Protein AF-0000000085160199 (afdb_homodimer)

Nearest PDB structures (foldseek):
  7ytj-assembly1_A  TM=5.612E-01  e=4.712E+00  Saccharomyces cerevisiae
  8i6v-assembly1_A  TM=4.842E-01  e=5.591E+00  Saccharomyces cerevisiae S288C
  7ytj-assembly1_A  TM=5.613E-01  e=4.712E+00  Saccharomyces cerevisiae
  8i6v-assembly1_A  TM=4.842E-01  e=5.591E+00  Saccharomyces cerevisiae S288C

Organism: Gracilinema caldarium (strain ATCC 51460 / DSM 7334 / H1) (NCBI:txid744872)

Secondary structure (DSSP, 8-state):
--HHHHHHHHHHHHHHHHHHHHHHHHHHH---HHHHHHHHHHHHHHHHHHHHHHHHTTTTTTT--EETTEEHHHHHTTHHHHHHHHHHHHHHHHHHHHT-/--HHHHHHHHHHHHHHHHHHHHHHHHHHH---HHHHHHHHHHHHHHHHHHHHHHHHTTTTTTT--EETTEEHHHHHTTHHHHHHHHHHHHHHHHHHHHT-

InterPro domains:
  IPR059731 TP_0679 [PF27420] (3-96)

Radius of gyration: 17.44 Å; Cα contacts (8 Å, |Δi|>4): 242; chains: 2; bounding box: 32×52×42 Å

Structure (mmCIF, N/CA/C/O backbone):
data_AF-0000000085160199-model_v1
#
loop_
_entity.id
_entity.type
_entity.pdbx_description
1 polymer 'Uncharacterized protein'
#
loop_
_atom_site.group_PDB
_atom_site.id
_atom_site.type_symbol
_atom_site.label_atom_id
_atom_site.label_alt_id
_atom_site.label_comp_id
_atom_site.label_asym_id
_atom_site.label_entity_id
_atom_site.label_seq_id
_atom_site.pdbx_PDB_ins_code
_atom_site.Cartn_x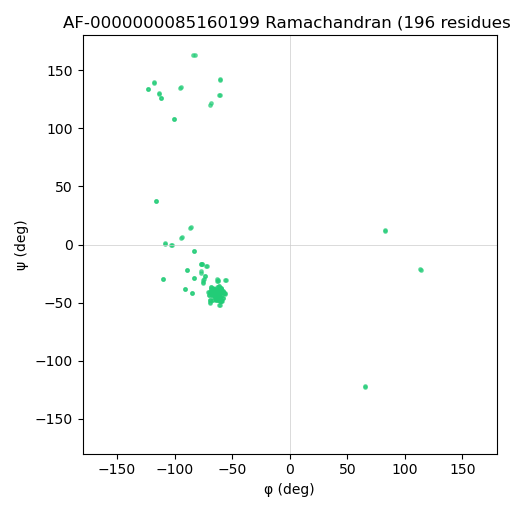
_atom_site.Cartn_y
_atom_site.Cartn_z
_atom_site.occupancy
_atom_site.B_iso_or_equiv
_atom_site.auth_seq_id
_atom_site.auth_comp_id
_atom_site.auth_asym_id
_atom_site.auth_atom_id
_atom_site.pdbx_PDB_model_num
ATOM 1 N N . MET A 1 1 ? -12.234 -20.453 -11.07 1 81.56 1 MET A N 1
ATOM 2 C CA . MET A 1 1 ? -11.812 -19.609 -9.953 1 81.56 1 MET A CA 1
ATOM 3 C C . MET A 1 1 ? -12.422 -20.094 -8.641 1 81.56 1 MET A C 1
ATOM 5 O O . MET A 1 1 ? -13.625 -20.344 -8.562 1 81.56 1 MET A O 1
ATOM 9 N N . ASP A 1 2 ? -11.609 -20.359 -7.703 1 90.56 2 ASP A N 1
ATOM 10 C CA . ASP A 1 2 ? -12.086 -20.906 -6.434 1 90.56 2 ASP A CA 1
ATOM 11 C C . ASP A 1 2 ? -12.555 -19.781 -5.504 1 90.56 2 ASP A C 1
ATOM 13 O O . ASP A 1 2 ? -12.352 -18.609 -5.793 1 90.56 2 ASP A O 1
ATOM 17 N N . SER A 1 3 ? -13.32 -20.156 -4.5 1 92.44 3 SER A N 1
ATOM 18 C CA . SER A 1 3 ? -13.93 -19.188 -3.584 1 92.44 3 SER A CA 1
ATOM 19 C C . SER A 1 3 ? -12.875 -18.297 -2.932 1 92.44 3 SER A C 1
ATOM 21 O O . SER A 1 3 ? -13.094 -17.109 -2.748 1 92.44 3 SER A O 1
ATOM 23 N N . GLY A 1 4 ? -11.781 -18.891 -2.545 1 92.81 4 GLY A N 1
ATOM 24 C CA . GLY A 1 4 ? -10.711 -18.109 -1.938 1 92.81 4 GLY A CA 1
ATOM 25 C C . GLY A 1 4 ? -10.141 -17.062 -2.869 1 92.81 4 GLY A C 1
ATOM 26 O O . GLY A 1 4 ? -9.891 -15.93 -2.451 1 92.81 4 GLY A O 1
ATOM 27 N N . GLN A 1 5 ? -9.992 -17.391 -4.082 1 93.81 5 GLN A N 1
ATOM 28 C CA . GLN A 1 5 ? -9.492 -16.469 -5.09 1 93.81 5 GLN A CA 1
ATOM 29 C C . GLN A 1 5 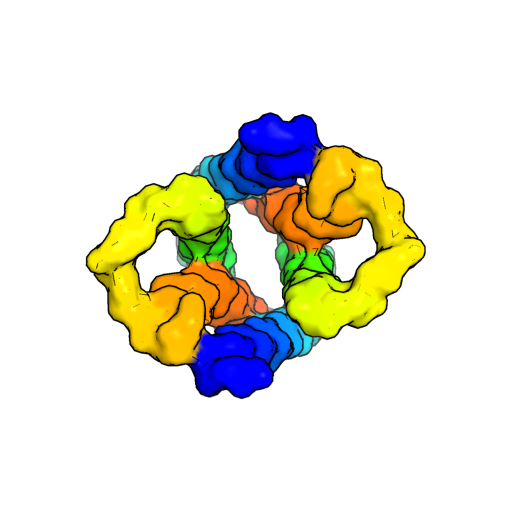? -10.492 -15.336 -5.344 1 93.81 5 GLN A C 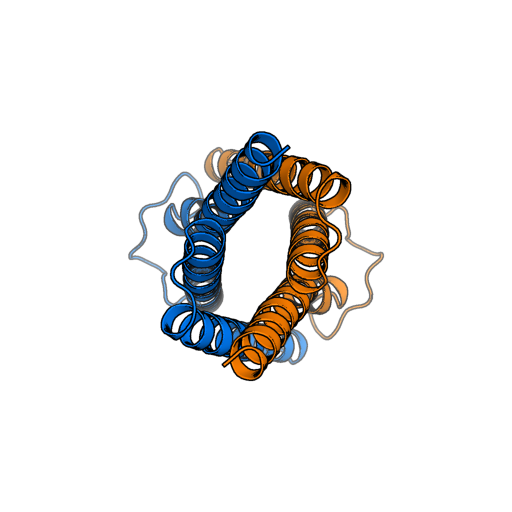1
ATOM 31 O O . GLN A 1 5 ? -10.102 -14.18 -5.496 1 93.81 5 GLN A O 1
ATOM 36 N N . LEU A 1 6 ? -11.711 -15.68 -5.375 1 95.38 6 LEU A N 1
ATOM 37 C CA . LEU A 1 6 ? -12.75 -14.688 -5.598 1 95.38 6 LEU A CA 1
ATOM 38 C C . LEU A 1 6 ? -12.797 -13.68 -4.449 1 95.38 6 LEU A C 1
ATOM 40 O O . LEU A 1 6 ? -12.867 -12.477 -4.676 1 95.38 6 LEU A O 1
ATOM 44 N N . ILE A 1 7 ? -12.727 -14.18 -3.238 1 96.12 7 ILE A N 1
ATOM 45 C CA . ILE A 1 7 ? -12.75 -13.312 -2.062 1 96.12 7 ILE A CA 1
ATOM 46 C C . ILE A 1 7 ? -11.539 -12.391 -2.078 1 96.12 7 ILE A C 1
ATOM 48 O O . ILE A 1 7 ? -11.648 -11.195 -1.784 1 96.12 7 ILE A O 1
ATOM 52 N N . PHE A 1 8 ? -10.445 -12.953 -2.441 1 94.44 8 PHE A N 1
ATOM 53 C CA . PHE A 1 8 ? -9.211 -12.188 -2.525 1 94.44 8 PHE A CA 1
ATOM 54 C C . PHE A 1 8 ? -9.352 -11.047 -3.529 1 94.44 8 PHE A C 1
ATOM 56 O O . PHE A 1 8 ? -9.078 -9.891 -3.203 1 94.44 8 PHE A O 1
ATOM 63 N N . ILE A 1 9 ? -9.844 -11.281 -4.68 1 96.62 9 ILE A N 1
ATOM 64 C CA . ILE A 1 9 ? -9.93 -10.312 -5.766 1 96.62 9 ILE A CA 1
ATOM 65 C C . ILE A 1 9 ? -10.961 -9.234 -5.414 1 96.62 9 ILE A C 1
ATOM 67 O O . ILE A 1 9 ? -10.672 -8.039 -5.516 1 96.62 9 ILE A O 1
ATOM 71 N N . VAL A 1 10 ? -12.094 -9.641 -4.973 1 97.44 10 VAL A N 1
ATOM 72 C CA . VAL A 1 10 ? -13.18 -8.711 -4.695 1 97.44 10 VAL A CA 1
ATOM 73 C C . VAL A 1 10 ? -12.789 -7.785 -3.547 1 97.44 10 VAL A C 1
ATOM 75 O O . VAL A 1 10 ? -13.023 -6.574 -3.613 1 97.44 10 VAL A O 1
ATOM 78 N N . SER A 1 11 ? -12.18 -8.32 -2.559 1 97.25 11 SER A N 1
ATOM 79 C CA . SER A 1 11 ? -11.812 -7.504 -1.406 1 97.25 11 SER A CA 1
ATOM 80 C C . SER A 1 11 ? -10.727 -6.496 -1.769 1 97.25 11 SER A C 1
ATOM 82 O O . SER A 1 11 ? -10.789 -5.332 -1.367 1 97.25 11 SER A O 1
ATOM 84 N N . ARG A 1 12 ? -9.789 -6.973 -2.553 1 97.5 12 ARG A N 1
ATOM 85 C CA . ARG A 1 12 ? -8.703 -6.086 -2.955 1 97.5 12 ARG A CA 1
ATOM 86 C C . ARG A 1 12 ? -9.227 -4.945 -3.828 1 97.5 12 ARG A C 1
ATOM 88 O O . ARG A 1 12 ? -8.867 -3.787 -3.623 1 97.5 12 ARG A O 1
ATOM 95 N N . LEU A 1 13 ? -10.062 -5.281 -4.734 1 98.25 13 LEU A N 1
ATOM 96 C CA . LEU A 1 13 ? -10.602 -4.281 -5.652 1 98.25 13 LEU A CA 1
ATOM 97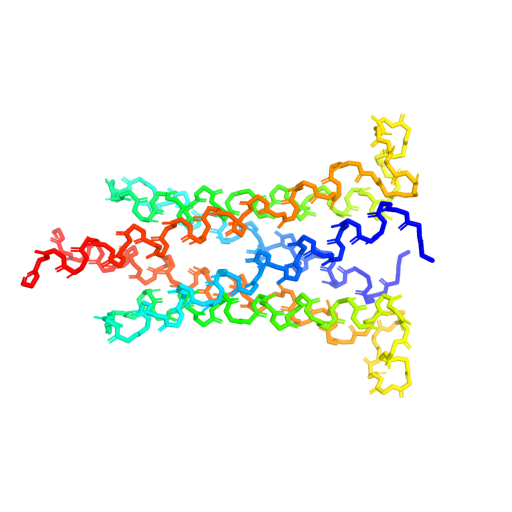 C C . LEU A 1 13 ? -11.5 -3.297 -4.914 1 98.25 13 LEU A C 1
ATOM 99 O O . LEU A 1 13 ? -11.406 -2.086 -5.121 1 98.25 13 LEU A O 1
ATOM 103 N N . PHE A 1 14 ? -12.312 -3.787 -4.074 1 98.31 14 PHE A N 1
ATOM 104 C CA . PHE A 1 14 ? -13.281 -2.943 -3.377 1 98.31 14 PHE A CA 1
ATOM 105 C C . PHE A 1 14 ? -12.578 -2.02 -2.391 1 98.31 14 PHE A C 1
ATOM 107 O O . PHE A 1 14 ? -12.812 -0.809 -2.391 1 98.31 14 PHE A O 1
ATOM 114 N N . LEU A 1 15 ? -11.719 -2.572 -1.58 1 98.31 15 LEU A N 1
ATOM 115 C CA . LEU A 1 15 ? -11.023 -1.768 -0.579 1 98.31 15 LEU A CA 1
ATOM 116 C C . LEU A 1 15 ? -10.078 -0.771 -1.24 1 98.31 15 LEU A C 1
ATOM 118 O O . LEU A 1 15 ? -9.945 0.365 -0.78 1 98.31 15 LEU A O 1
ATOM 122 N N . GLY A 1 16 ? -9.422 -1.23 -2.324 1 98.44 16 GLY A N 1
ATOM 123 C CA . GLY A 1 16 ? -8.586 -0.304 -3.07 1 98.44 16 GLY A CA 1
ATOM 124 C C . GLY A 1 16 ? -9.367 0.855 -3.664 1 98.44 16 GLY A C 1
ATOM 125 O O . GLY A 1 16 ? -8.898 1.997 -3.641 1 98.44 16 GLY A O 1
ATOM 126 N N . ALA A 1 17 ? -10.547 0.558 -4.164 1 98.44 17 ALA A N 1
ATOM 127 C CA . ALA A 1 17 ? -11.406 1.601 -4.723 1 98.44 17 ALA A CA 1
ATOM 128 C C . ALA A 1 17 ? -11.844 2.588 -3.643 1 98.44 17 ALA A C 1
ATOM 130 O O . ALA A 1 17 ? -11.844 3.801 -3.865 1 98.44 17 ALA A O 1
ATOM 131 N N . LEU A 1 18 ? -12.156 2.068 -2.529 1 98.38 18 LEU A N 1
ATOM 132 C CA . LEU A 1 18 ? -12.586 2.904 -1.414 1 98.38 18 LEU A CA 1
ATOM 133 C C . LEU A 1 18 ? -11.461 3.832 -0.969 1 98.38 18 LEU A C 1
ATOM 135 O O . LEU A 1 18 ? -11.68 5.027 -0.76 1 98.38 18 LEU A O 1
ATOM 139 N N . ALA A 1 19 ? -10.281 3.262 -0.821 1 98.56 19 ALA A N 1
ATOM 140 C CA . ALA A 1 19 ? -9.125 4.062 -0.423 1 98.56 19 ALA A CA 1
ATOM 141 C C . ALA A 1 19 ? -8.836 5.156 -1.446 1 98.56 19 ALA A C 1
ATOM 143 O O . ALA A 1 19 ? -8.555 6.301 -1.079 1 98.56 19 ALA A O 1
ATOM 144 N N . SER A 1 20 ? -8.945 4.801 -2.682 1 98.56 20 SER A N 1
ATOM 145 C CA . SER A 1 20 ? -8.703 5.773 -3.744 1 98.56 20 SER A CA 1
ATOM 146 C C . SER A 1 20 ? -9.766 6.871 -3.738 1 98.56 20 SER A C 1
ATOM 148 O O . SER A 1 20 ? -9.461 8.039 -3.973 1 98.56 20 SER A O 1
ATOM 150 N N . PHE A 1 21 ? -10.992 6.5 -3.479 1 98.5 21 PHE A N 1
ATOM 151 C CA . PHE A 1 21 ? -12.078 7.473 -3.391 1 98.5 21 PHE A CA 1
ATOM 152 C C . PHE A 1 21 ? -11.797 8.492 -2.297 1 98.5 21 PHE A C 1
ATOM 154 O O . PHE A 1 21 ? -11.852 9.703 -2.543 1 98.5 21 PHE A O 1
ATOM 161 N N . PHE A 1 22 ? -11.43 8.07 -1.138 1 98.5 22 PHE A N 1
ATOM 162 C CA . PHE A 1 22 ? -11.148 8.977 -0.029 1 98.5 22 PHE A CA 1
ATOM 163 C C . PHE A 1 22 ? -9.891 9.797 -0.307 1 98.5 22 PHE A C 1
ATOM 165 O O . PHE A 1 22 ? -9.805 10.961 0.077 1 98.5 22 PHE A O 1
ATOM 172 N N . ALA A 1 23 ? -8.93 9.141 -0.949 1 98.19 23 ALA A N 1
ATOM 173 C CA . ALA A 1 23 ? -7.715 9.859 -1.313 1 98.19 23 ALA A CA 1
ATOM 174 C C . ALA A 1 23 ? -8.023 11.031 -2.242 1 98.19 23 ALA A C 1
ATOM 176 O O . ALA A 1 23 ? -7.562 12.148 -2.016 1 98.19 23 ALA A O 1
ATOM 177 N N . ILE A 1 24 ? -8.812 10.797 -3.221 1 97.56 24 ILE A N 1
ATOM 178 C CA . ILE A 1 24 ? -9.18 11.836 -4.18 1 97.56 24 ILE A CA 1
ATOM 179 C C . ILE A 1 24 ? -9.992 12.922 -3.48 1 97.56 24 ILE A C 1
ATOM 181 O O . ILE A 1 24 ? -9.789 14.117 -3.732 1 97.56 24 ILE A O 1
ATOM 185 N N . MET A 1 25 ? -10.883 12.555 -2.646 1 97.31 25 MET A N 1
ATOM 186 C CA . MET A 1 25 ? -11.648 13.531 -1.876 1 97.31 25 MET A CA 1
ATOM 187 C C . MET A 1 25 ? -10.727 14.406 -1.038 1 97.31 25 MET A C 1
ATOM 189 O O . MET A 1 25 ? -10.945 15.617 -0.93 1 97.31 25 MET A O 1
ATOM 193 N N . LEU A 1 26 ? -9.734 13.789 -0.469 1 96.94 26 LEU A N 1
ATOM 194 C CA . LEU A 1 26 ? -8.781 14.539 0.351 1 96.94 26 LEU A CA 1
ATOM 195 C C . LEU A 1 26 ? -7.984 15.516 -0.501 1 96.94 26 LEU A C 1
ATOM 197 O O . LEU A 1 26 ? -7.719 16.641 -0.075 1 96.94 26 LEU A O 1
ATOM 201 N N . TRP A 1 27 ? -7.625 14.969 -1.686 1 94.62 27 TRP A N 1
ATOM 202 C CA . TRP A 1 27 ? -6.879 15.805 -2.619 1 94.62 27 TRP A CA 1
ATOM 203 C C . TRP A 1 27 ? -7.633 17.094 -2.908 1 94.62 27 TRP A C 1
ATOM 205 O O . TRP A 1 27 ? -7.023 18.156 -3.053 1 94.62 27 TRP A O 1
ATOM 215 N N . ALA A 1 28 ? -8.883 17.156 -2.889 1 93.75 28 ALA A N 1
ATOM 216 C CA . ALA A 1 28 ? -9.719 18.312 -3.189 1 93.75 28 ALA A CA 1
ATOM 217 C C . ALA A 1 28 ? -9.734 19.297 -2.018 1 93.75 28 ALA A C 1
ATOM 219 O O . ALA A 1 28 ? -10.047 20.469 -2.189 1 93.75 28 ALA A O 1
ATOM 220 N N . LYS A 1 29 ? -9.32 18.812 -0.9 1 92.19 29 LYS A N 1
ATOM 221 C CA . LYS A 1 29 ? -9.477 19.625 0.299 1 92.19 29 LYS A CA 1
ATOM 222 C C . LYS A 1 29 ? -8.133 20.125 0.805 1 92.19 29 LYS A C 1
ATOM 224 O O . LYS A 1 29 ? -8.062 21.109 1.536 1 92.19 29 LYS A O 1
ATOM 229 N N . ILE A 1 30 ? -7.141 19.344 0.534 1 88.62 30 ILE A N 1
ATOM 230 C CA . ILE A 1 30 ? -5.848 19.656 1.131 1 88.62 30 ILE A CA 1
ATOM 231 C C . ILE A 1 30 ? -4.797 19.828 0.034 1 88.62 30 ILE A C 1
ATOM 233 O O . ILE A 1 30 ? -4.727 19.016 -0.894 1 88.62 30 ILE A O 1
ATOM 237 N N . ARG A 1 31 ? -4.055 20.859 0.175 1 87.12 31 ARG A N 1
ATOM 238 C CA . ARG A 1 31 ? -2.979 21.125 -0.777 1 87.12 31 ARG A CA 1
ATOM 239 C C . ARG A 1 31 ? -1.617 21.062 -0.092 1 87.12 31 ARG A C 1
ATOM 241 O O . ARG A 1 31 ? -0.733 21.875 -0.389 1 87.12 31 ARG A O 1
ATOM 248 N N . ASP A 1 32 ? -1.496 20.172 0.79 1 93.69 32 ASP A N 1
ATOM 249 C CA . ASP A 1 32 ? -0.239 19.953 1.497 1 93.69 32 ASP A CA 1
ATOM 250 C C . ASP A 1 32 ? 0.575 18.844 0.833 1 93.69 32 ASP A C 1
ATOM 252 O O . ASP A 1 32 ? 0.043 17.766 0.523 1 93.69 32 ASP A O 1
ATOM 256 N N . ILE A 1 33 ? 1.898 19.016 0.625 1 96.62 33 ILE A N 1
ATOM 257 C CA . ILE A 1 33 ? 2.76 18.156 -0.178 1 96.62 33 ILE A CA 1
ATOM 258 C C . ILE A 1 33 ? 2.75 16.75 0.392 1 96.62 33 ILE A C 1
ATOM 260 O O . ILE A 1 33 ? 2.559 15.773 -0.345 1 96.62 33 ILE A O 1
ATOM 264 N N . PRO A 1 34 ? 2.922 16.578 1.746 1 97.38 34 PRO A N 1
ATOM 265 C CA . PRO A 1 34 ? 2.941 15.203 2.264 1 97.38 34 PRO A CA 1
ATOM 266 C C . PRO A 1 34 ? 1.638 14.453 1.996 1 97.38 34 PRO A C 1
ATOM 268 O O . PRO A 1 34 ? 1.663 13.281 1.595 1 97.38 34 PRO A O 1
ATOM 271 N N . TRP A 1 35 ? 0.552 15.125 2.086 1 97.38 35 TRP A N 1
ATOM 272 C CA . TRP A 1 35 ? -0.735 14.469 1.864 1 97.38 35 TRP A CA 1
ATOM 273 C C . TRP A 1 35 ? -0.966 14.211 0.379 1 97.38 35 TRP A C 1
ATOM 275 O O . TRP A 1 35 ? -1.576 13.203 0.006 1 97.38 35 TRP A O 1
ATOM 285 N N . MET A 1 36 ? -0.467 15.094 -0.463 1 97.69 36 MET A N 1
ATOM 286 C CA . MET A 1 36 ? -0.574 14.875 -1.902 1 97.69 36 MET A CA 1
ATOM 287 C C . MET A 1 36 ? 0.228 13.648 -2.326 1 97.69 36 MET A C 1
ATOM 289 O O . MET A 1 36 ? -0.229 12.859 -3.154 1 97.69 36 MET A O 1
ATOM 293 N N . LEU A 1 37 ? 1.321 13.484 -1.748 1 98.5 37 LEU A N 1
ATOM 294 C CA . LEU A 1 37 ? 2.15 12.312 -2.031 1 98.5 37 LEU A CA 1
ATOM 295 C C . LEU A 1 37 ? 1.465 11.031 -1.564 1 98.5 37 LEU A C 1
ATOM 297 O O . LEU A 1 37 ? 1.506 10.016 -2.256 1 98.5 37 LEU A O 1
ATOM 301 N N . MET A 1 38 ? 0.806 11.109 -0.376 1 98.5 38 MET A N 1
ATOM 302 C CA . MET A 1 38 ? 0.054 9.953 0.11 1 98.5 38 MET A CA 1
ATOM 303 C C . MET A 1 38 ? -1.074 9.602 -0.851 1 98.5 38 MET A C 1
ATOM 305 O O . MET A 1 38 ? -1.325 8.422 -1.109 1 98.5 38 MET A O 1
ATOM 309 N N . VAL A 1 39 ? -1.709 10.617 -1.406 1 98.38 39 VAL A N 1
ATOM 310 C CA . VAL A 1 39 ? -2.826 10.422 -2.326 1 98.38 39 VAL A CA 1
ATOM 311 C C . VAL A 1 39 ? -2.33 9.781 -3.617 1 98.38 39 VAL A C 1
ATOM 313 O O . VAL A 1 39 ? -2.889 8.781 -4.07 1 98.38 39 VAL A O 1
ATOM 316 N N . ILE A 1 40 ? -1.285 10.305 -4.141 1 98.44 40 ILE A N 1
ATOM 317 C CA . ILE A 1 40 ? -0.723 9.766 -5.375 1 98.44 40 ILE A CA 1
ATOM 318 C C . ILE A 1 40 ? -0.292 8.312 -5.152 1 98.44 40 ILE A C 1
ATOM 320 O O . ILE A 1 40 ? -0.532 7.453 -6.004 1 98.44 40 ILE A O 1
ATOM 324 N N . GLY A 1 41 ? 0.352 8.062 -4.023 1 98.62 41 GLY A N 1
ATOM 325 C CA . GLY A 1 41 ? 0.74 6.707 -3.68 1 98.62 41 GLY A CA 1
ATOM 326 C C . GLY A 1 41 ? -0.436 5.75 -3.605 1 98.62 41 GLY A C 1
ATOM 327 O O . GLY A 1 41 ? -0.353 4.617 -4.086 1 98.62 41 GLY A O 1
ATOM 328 N N . THR A 1 42 ? -1.496 6.219 -3.068 1 98.62 42 THR A N 1
ATOM 329 C CA . THR A 1 42 ? -2.684 5.387 -2.916 1 98.62 42 THR A CA 1
ATOM 330 C C . THR A 1 42 ? -3.312 5.086 -4.273 1 98.62 42 THR A C 1
ATOM 332 O O . THR A 1 42 ? -3.756 3.965 -4.527 1 98.62 42 THR A O 1
ATOM 335 N N . ILE A 1 43 ? -3.361 6.066 -5.121 1 98.56 43 ILE A N 1
ATOM 336 C CA . ILE A 1 43 ? -3.893 5.875 -6.465 1 98.56 43 ILE A CA 1
ATOM 337 C C . ILE A 1 43 ? -2.998 4.91 -7.242 1 98.56 43 ILE A C 1
ATOM 339 O O . ILE A 1 43 ? -3.492 4.027 -7.941 1 98.56 43 ILE A O 1
ATOM 343 N N . ALA A 1 44 ? -1.728 5.078 -7.051 1 98.5 44 ALA A N 1
ATOM 344 C CA . ALA A 1 44 ? -0.776 4.156 -7.664 1 98.5 44 ALA A CA 1
ATOM 345 C C . ALA A 1 44 ? -0.966 2.738 -7.133 1 98.5 44 ALA A C 1
ATOM 347 O O . ALA A 1 44 ? -0.854 1.767 -7.883 1 98.5 44 ALA A O 1
ATOM 348 N N . ALA A 1 45 ? -1.21 2.615 -5.887 1 98.44 45 ALA A N 1
ATOM 349 C CA . ALA A 1 45 ? -1.436 1.307 -5.277 1 98.44 45 ALA A CA 1
ATOM 350 C C . ALA A 1 45 ? -2.662 0.627 -5.879 1 98.44 45 ALA A C 1
ATOM 352 O O . ALA A 1 45 ? -2.672 -0.59 -6.074 1 98.44 45 ALA A O 1
ATOM 353 N N . TYR A 1 46 ? -3.631 1.373 -6.188 1 98.5 46 TYR A N 1
ATOM 354 C CA . TYR A 1 46 ? -4.82 0.794 -6.801 1 98.5 46 TYR A CA 1
ATOM 355 C C . TYR A 1 46 ? -4.531 0.336 -8.227 1 98.5 46 TYR A C 1
ATOM 357 O O . TYR A 1 46 ? -5.008 -0.718 -8.656 1 98.5 46 TYR A O 1
ATOM 365 N N . ALA A 1 47 ? -3.797 1.142 -8.914 1 98 47 ALA A N 1
ATOM 366 C CA . ALA A 1 47 ? -3.379 0.741 -10.258 1 98 47 ALA A CA 1
ATOM 367 C C . ALA A 1 47 ? -2.6 -0.57 -10.219 1 98 47 ALA A C 1
ATOM 369 O O . ALA A 1 47 ? -2.801 -1.443 -11.07 1 98 47 ALA A O 1
ATOM 370 N N . GLU A 1 48 ? -1.745 -0.702 -9.242 1 97.38 48 GLU A N 1
ATOM 371 C CA . GLU A 1 48 ? -0.992 -1.939 -9.062 1 97.38 48 GLU A CA 1
ATOM 372 C C . GLU A 1 48 ? -1.922 -3.115 -8.781 1 97.38 48 GLU A C 1
ATOM 374 O O . GLU A 1 48 ? -1.715 -4.215 -9.297 1 97.38 48 GLU A O 1
ATOM 379 N N . THR A 1 49 ? -2.922 -2.879 -7.957 1 97.56 49 THR A N 1
ATOM 380 C CA . THR A 1 49 ? -3.895 -3.922 -7.645 1 97.56 49 THR A CA 1
ATOM 381 C C . THR A 1 49 ? -4.625 -4.375 -8.906 1 97.56 49 THR A C 1
ATOM 383 O O . THR A 1 49 ? -4.73 -5.574 -9.172 1 97.56 49 THR A O 1
ATOM 386 N N . VAL A 1 50 ? -5.082 -3.451 -9.711 1 97.38 50 VAL A N 1
ATOM 387 C CA . VAL A 1 50 ? -5.793 -3.764 -10.945 1 97.38 50 VAL A CA 1
ATOM 388 C C . VAL A 1 50 ? -4.875 -4.543 -11.883 1 97.38 50 VAL A C 1
ATOM 390 O O . VAL A 1 50 ? -5.27 -5.582 -12.422 1 97.38 50 VAL A O 1
ATOM 393 N N . TYR A 1 51 ? -3.691 -4.105 -11.977 1 95.25 51 TYR A N 1
ATOM 394 C CA . TYR A 1 51 ? -2.734 -4.781 -12.852 1 95.25 51 TYR A CA 1
ATOM 395 C C . TYR A 1 51 ? -2.467 -6.203 -12.367 1 95.25 51 TYR A C 1
ATOM 397 O O . TYR A 1 51 ? -2.451 -7.141 -13.164 1 95.25 51 TYR A O 1
ATOM 405 N N . SER A 1 52 ? -2.215 -6.344 -11.086 1 94.31 52 SER A N 1
ATOM 406 C CA . SER A 1 52 ? -1.906 -7.648 -10.508 1 94.31 52 SER A CA 1
ATOM 407 C C . SER A 1 52 ? -3.051 -8.633 -10.727 1 94.31 52 SER A C 1
ATOM 409 O O . SER A 1 52 ? -2.82 -9.805 -11.039 1 94.31 52 SER A O 1
ATOM 411 N N . ILE A 1 53 ? -4.219 -8.203 -10.633 1 94.88 53 ILE A N 1
ATOM 412 C CA . ILE A 1 53 ? -5.387 -9.055 -10.828 1 94.88 53 ILE A CA 1
ATOM 413 C C . ILE A 1 53 ? -5.504 -9.43 -12.305 1 94.88 53 ILE A C 1
ATOM 415 O O . ILE A 1 53 ? -5.738 -10.594 -12.633 1 94.88 53 ILE A O 1
ATOM 419 N N . LEU A 1 54 ? -5.305 -8.461 -13.195 1 94.12 54 LEU A N 1
ATOM 420 C CA . LEU A 1 54 ? -5.328 -8.758 -14.625 1 94.12 54 LEU A CA 1
ATOM 421 C C . LEU A 1 54 ? -4.262 -9.781 -14.992 1 94.12 54 LEU A C 1
ATOM 423 O O . LEU A 1 54 ? -4.496 -10.664 -15.82 1 94.12 54 LEU A O 1
ATOM 427 N N . ASN A 1 55 ? -3.152 -9.648 -14.359 1 90.94 55 ASN A N 1
ATOM 428 C CA . ASN A 1 55 ? -2.059 -10.586 -14.602 1 90.94 55 ASN A CA 1
ATOM 429 C C . ASN A 1 55 ? -2.4 -11.984 -14.102 1 90.94 55 ASN A C 1
ATOM 431 O O . ASN A 1 55 ? -2.107 -12.977 -14.766 1 90.94 55 ASN A O 1
ATOM 435 N N . THR A 1 56 ? -2.982 -12.047 -12.93 1 87.94 56 THR A N 1
ATOM 436 C CA . THR A 1 56 ? -3.385 -13.32 -12.352 1 87.94 56 THR A CA 1
ATOM 437 C C . THR A 1 56 ? -4.43 -14 -13.227 1 87.94 56 THR A C 1
ATOM 439 O O . THR A 1 56 ? -4.441 -15.227 -13.352 1 87.94 56 THR A O 1
ATOM 442 N N . LEU A 1 57 ? -5.234 -13.227 -13.883 1 91 57 LEU A N 1
ATOM 443 C CA . LEU A 1 57 ? -6.277 -13.758 -14.75 1 91 57 LEU A CA 1
ATOM 444 C C . LEU A 1 57 ? -5.719 -14.102 -16.125 1 91 57 LEU A C 1
ATOM 446 O O . LEU A 1 57 ? -6.43 -14.656 -16.969 1 91 57 LEU A O 1
ATOM 450 N N . GLY A 1 58 ? -4.488 -13.781 -16.344 1 88.44 58 GLY A N 1
ATOM 451 C CA . GLY A 1 58 ? -3.84 -14.094 -17.609 1 88.44 58 GLY A CA 1
ATOM 452 C C . GLY A 1 58 ? -4.133 -13.078 -18.703 1 88.44 58 GLY A C 1
ATOM 453 O O . GLY A 1 58 ? -3.857 -13.328 -19.875 1 88.44 58 GLY A O 1
ATOM 454 N N . ILE A 1 59 ? -4.672 -11.992 -18.391 1 89 59 ILE A N 1
ATOM 455 C CA . ILE A 1 59 ? -5.098 -11 -19.359 1 89 59 ILE A CA 1
ATOM 456 C C . ILE A 1 59 ? -3.887 -10.227 -19.875 1 89 59 ILE A C 1
ATOM 458 O O . ILE A 1 59 ? -3.844 -9.828 -21.047 1 89 59 ILE A O 1
ATOM 462 N N . THR A 1 60 ? -2.854 -10.164 -19.156 1 85.06 60 THR A N 1
ATOM 463 C CA . THR A 1 60 ? -1.699 -9.359 -19.547 1 85.06 60 THR A CA 1
ATOM 464 C C . THR A 1 60 ? -0.679 -10.203 -20.297 1 85.06 60 THR A C 1
ATOM 466 O O . THR A 1 60 ? 0.346 -9.688 -20.75 1 85.06 60 THR A O 1
ATOM 469 N N . ASP A 1 61 ? -1.045 -11.359 -20.562 1 77.94 61 ASP A N 1
ATOM 470 C CA . ASP A 1 61 ? -0.122 -12.273 -21.219 1 77.94 61 ASP A CA 1
ATOM 471 C C . ASP A 1 61 ? 0.143 -11.844 -22.656 1 77.94 61 ASP A C 1
ATOM 473 O O . ASP A 1 61 ? -0.786 -11.484 -23.391 1 77.94 61 ASP A O 1
ATOM 477 N N . GLY A 1 62 ? 1.443 -11.562 -22.953 1 72.94 62 GLY A N 1
ATOM 478 C CA . GLY A 1 62 ? 1.829 -11.281 -24.328 1 72.94 62 GLY A CA 1
ATOM 479 C C . GLY A 1 62 ? 2.301 -9.859 -24.531 1 72.94 62 GLY A C 1
ATOM 480 O O . GLY A 1 62 ? 2.922 -9.547 -25.562 1 72.94 62 GLY A O 1
ATOM 481 N N . PHE A 1 63 ? 1.942 -9.07 -23.719 1 74.31 63 PHE A N 1
ATOM 482 C CA . PHE A 1 63 ? 2.17 -7.66 -24 1 74.31 63 PHE A CA 1
ATOM 483 C C . PHE A 1 63 ? 3.281 -7.109 -23.109 1 74.31 63 PHE A C 1
ATOM 485 O O . PHE A 1 63 ? 3.719 -5.969 -23.297 1 74.31 63 PHE A O 1
ATOM 492 N N . GLU A 1 64 ? 3.771 -8.102 -22.328 1 82.88 64 GLU A N 1
ATOM 493 C CA . GLU A 1 64 ? 4.605 -7.43 -21.344 1 82.88 64 GLU A CA 1
ATOM 494 C C . GLU A 1 64 ? 6.078 -7.793 -21.516 1 82.88 64 GLU A C 1
ATOM 496 O O . GLU A 1 64 ? 6.402 -8.906 -21.922 1 82.88 64 GLU A O 1
ATOM 501 N N . THR A 1 65 ? 6.875 -6.785 -21.562 1 89.56 65 THR A N 1
ATOM 502 C CA . THR A 1 65 ? 8.32 -6.965 -21.469 1 89.56 65 THR A CA 1
ATOM 503 C C . THR A 1 65 ? 8.695 -7.613 -20.125 1 89.56 65 THR A C 1
ATOM 505 O O . THR A 1 65 ? 8.227 -7.188 -19.078 1 89.56 65 THR A O 1
ATOM 508 N N . LYS A 1 66 ? 9.555 -8.789 -20.234 1 91.12 66 LYS A N 1
ATOM 509 C CA . LYS A 1 66 ? 9.867 -9.555 -19.031 1 91.12 66 LYS A CA 1
ATOM 510 C C . LYS A 1 66 ? 11.359 -9.539 -18.734 1 91.12 66 LYS A C 1
ATOM 512 O O . LYS A 1 66 ? 12.18 -9.414 -19.641 1 91.12 66 LYS A O 1
ATOM 517 N N . ILE A 1 67 ? 11.641 -9.414 -17.531 1 90.88 67 ILE A N 1
ATOM 518 C CA . ILE A 1 67 ? 12.969 -9.734 -17.031 1 90.88 67 ILE A CA 1
ATOM 519 C C . ILE A 1 67 ? 12.961 -11.117 -16.375 1 90.88 67 ILE A C 1
ATOM 521 O O . ILE A 1 67 ? 12.375 -11.297 -15.312 1 90.88 67 ILE A O 1
ATOM 525 N N . GLY A 1 68 ? 13.609 -12.039 -17.141 1 89.44 68 GLY A N 1
ATOM 526 C CA . GLY A 1 68 ? 13.43 -13.414 -16.688 1 89.44 68 GLY A CA 1
ATOM 527 C C . GLY A 1 68 ? 11.992 -13.898 -16.812 1 89.44 68 GLY A C 1
ATOM 528 O O . GLY A 1 68 ? 11.398 -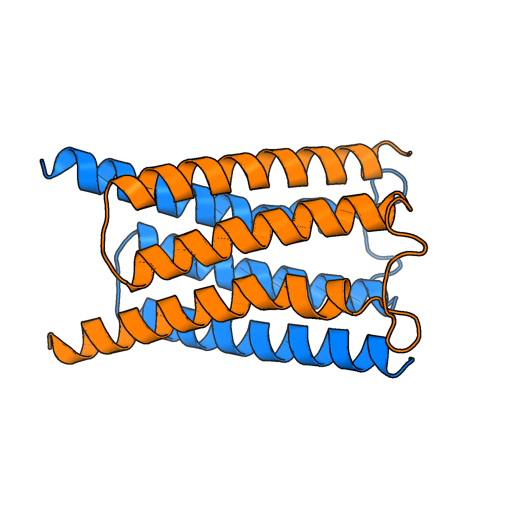13.812 -17.891 1 89.44 68 GLY A O 1
ATOM 529 N N . SER A 1 69 ? 11.359 -14.312 -15.734 1 87.81 69 SER A N 1
ATOM 530 C CA . SER A 1 69 ? 9.992 -14.82 -15.742 1 87.81 69 SER A CA 1
ATOM 531 C C . SER A 1 69 ? 9.016 -13.781 -15.211 1 87.81 69 SER A C 1
ATOM 533 O O . SER A 1 69 ? 7.805 -14.016 -15.195 1 87.81 69 SER A O 1
ATOM 535 N N . VAL A 1 70 ? 9.539 -12.641 -14.836 1 90.81 70 VAL A N 1
ATOM 536 C CA . VAL A 1 70 ? 8.695 -11.656 -14.164 1 90.81 70 VAL A CA 1
ATOM 537 C C . VAL A 1 70 ? 8.508 -10.445 -15.07 1 90.81 70 VAL A C 1
ATOM 539 O O . VAL A 1 70 ? 9.477 -9.852 -15.547 1 90.81 70 VAL A O 1
ATOM 542 N N . PRO A 1 71 ? 7.246 -10.086 -15.305 1 92.75 71 PRO A N 1
ATOM 543 C CA . PRO A 1 71 ? 6.996 -8.867 -16.078 1 92.75 71 PRO A CA 1
ATOM 544 C C . PRO A 1 71 ? 7.566 -7.621 -15.414 1 92.75 71 PRO A C 1
ATOM 546 O O . PRO A 1 71 ? 7.52 -7.492 -14.188 1 92.75 71 PRO A O 1
ATOM 549 N N . VAL A 1 72 ? 8.086 -6.738 -16.234 1 93.69 72 VAL A N 1
ATOM 550 C CA . VAL A 1 72 ? 8.688 -5.504 -15.742 1 93.69 72 VAL A CA 1
ATOM 551 C C . VAL A 1 72 ? 7.652 -4.695 -14.969 1 93.69 72 VAL A C 1
ATOM 553 O O . VAL A 1 72 ? 7.961 -4.117 -13.93 1 93.69 72 VAL A O 1
ATOM 556 N N . ALA A 1 73 ? 6.449 -4.695 -15.414 1 94 73 ALA A N 1
ATOM 557 C CA . ALA A 1 73 ? 5.375 -3.969 -14.742 1 94 73 ALA A CA 1
ATOM 558 C C . ALA A 1 73 ? 5.133 -4.516 -13.336 1 94 73 ALA A C 1
ATOM 560 O O . ALA A 1 73 ? 4.824 -3.76 -12.414 1 94 73 ALA A O 1
ATOM 561 N N . ALA A 1 74 ? 5.379 -5.77 -13.148 1 92.69 74 ALA A N 1
ATOM 562 C CA . ALA A 1 74 ? 5.156 -6.41 -11.859 1 92.69 74 ALA A CA 1
ATOM 563 C C . ALA A 1 74 ? 6.262 -6.047 -10.867 1 92.69 74 ALA A C 1
ATOM 565 O O . ALA A 1 74 ? 6.098 -6.215 -9.656 1 92.69 74 ALA A O 1
ATOM 566 N N . ILE A 1 75 ? 7.328 -5.562 -11.406 1 93.38 75 ILE A N 1
ATOM 567 C CA . ILE A 1 75 ? 8.445 -5.137 -10.562 1 93.38 75 ILE A CA 1
ATOM 568 C C . ILE A 1 75 ? 8.281 -3.662 -10.203 1 93.38 75 ILE A C 1
ATOM 570 O O . ILE A 1 75 ? 8.461 -3.275 -9.047 1 93.38 75 ILE A O 1
ATOM 574 N N . VAL A 1 76 ? 7.836 -2.877 -11.094 1 95.62 76 VAL A N 1
ATOM 575 C CA . VAL A 1 76 ? 7.832 -1.425 -10.945 1 95.62 76 VAL A CA 1
ATOM 576 C C . VAL A 1 76 ? 6.582 -0.983 -10.195 1 95.62 76 VAL A C 1
ATOM 578 O O . VAL A 1 76 ? 6.66 -0.184 -9.258 1 95.62 76 VAL A O 1
ATOM 581 N N . LEU A 1 77 ? 5.469 -1.544 -10.5 1 96.5 77 LEU A N 1
ATOM 582 C CA . LEU A 1 77 ? 4.184 -1.034 -10.039 1 96.5 77 LEU A CA 1
ATOM 583 C C . LEU A 1 77 ? 4.035 -1.215 -8.531 1 96.5 77 LEU A C 1
ATOM 585 O O . LEU A 1 77 ? 3.572 -0.308 -7.832 1 96.5 77 LEU A O 1
ATOM 589 N N . PRO A 1 78 ? 4.484 -2.287 -8 1 96.12 78 PRO A N 1
ATOM 590 C CA . PRO A 1 78 ? 4.316 -2.436 -6.555 1 96.12 78 PRO A CA 1
ATOM 591 C C . PRO A 1 78 ? 5.242 -1.519 -5.758 1 96.12 78 PRO A C 1
ATOM 593 O O . PRO A 1 78 ? 4.98 -1.243 -4.582 1 96.12 78 PRO A O 1
ATOM 596 N N . ASN A 1 79 ? 6.258 -1.028 -6.332 1 97.69 79 ASN A N 1
ATOM 597 C CA . ASN A 1 79 ? 7.227 -0.184 -5.645 1 97.69 79 ASN A CA 1
ATOM 598 C C . ASN A 1 79 ? 6.84 1.29 -5.719 1 97.69 79 ASN A C 1
ATOM 600 O O . ASN A 1 79 ? 7.246 2.086 -4.871 1 97.69 79 ASN A O 1
ATOM 604 N N . LEU A 1 80 ? 6.059 1.614 -6.652 1 98.25 80 LEU A N 1
ATOM 605 C CA . LEU A 1 80 ? 5.715 3.01 -6.895 1 98.25 80 LEU A CA 1
ATOM 606 C C . LEU A 1 80 ? 5.012 3.615 -5.684 1 98.25 80 LEU A C 1
ATOM 608 O O . LEU A 1 80 ? 5.418 4.668 -5.184 1 98.25 80 LEU A O 1
ATOM 612 N N . PRO A 1 81 ? 3.957 2.961 -5.191 1 98.44 81 PRO A N 1
ATOM 613 C CA . PRO A 1 81 ? 3.301 3.527 -4.012 1 98.44 81 PRO A CA 1
ATOM 614 C C . PRO A 1 81 ? 4.258 3.709 -2.834 1 98.44 81 PRO A C 1
ATOM 616 O O . PRO A 1 81 ? 4.215 4.734 -2.15 1 98.44 81 PRO A O 1
ATOM 619 N N . THR A 1 82 ? 5.105 2.736 -2.619 1 98.56 82 THR A N 1
ATOM 620 C CA . THR A 1 82 ? 6.02 2.75 -1.484 1 98.56 82 THR A CA 1
ATOM 621 C C . THR A 1 82 ? 6.984 3.93 -1.579 1 98.56 82 THR A C 1
ATOM 623 O O . THR A 1 82 ? 7.316 4.547 -0.566 1 98.56 82 THR A O 1
ATOM 626 N N . ILE A 1 83 ? 7.387 4.246 -2.758 1 98.69 83 ILE A N 1
ATOM 627 C CA . ILE A 1 83 ? 8.266 5.395 -2.984 1 98.69 83 ILE A CA 1
ATOM 628 C C . ILE A 1 83 ? 7.531 6.68 -2.615 1 98.69 83 ILE A C 1
ATOM 630 O O . ILE A 1 83 ? 8.078 7.531 -1.91 1 98.69 83 ILE A O 1
ATOM 634 N N . PHE A 1 84 ? 6.359 6.77 -3.035 1 98.75 84 PHE A N 1
ATOM 635 C CA . PHE A 1 84 ? 5.578 7.965 -2.74 1 98.75 84 PHE A CA 1
ATOM 636 C C . PHE A 1 84 ? 5.305 8.078 -1.245 1 98.75 84 PHE A C 1
ATOM 638 O O . PHE A 1 84 ? 5.422 9.164 -0.667 1 98.75 84 PHE A O 1
ATOM 645 N N . TYR A 1 85 ? 4.965 6.977 -0.609 1 98.62 85 TYR A N 1
ATOM 646 C CA . TYR A 1 85 ? 4.727 6.996 0.83 1 98.62 85 TYR A CA 1
ATOM 647 C C . TYR A 1 85 ? 5.996 7.375 1.587 1 98.62 85 TYR A C 1
ATOM 649 O O . TYR A 1 85 ? 5.949 8.172 2.527 1 98.62 85 TYR A O 1
ATOM 657 N N . SER A 1 86 ? 7.086 6.832 1.179 1 98.75 86 SER A N 1
ATOM 658 C CA . SER A 1 86 ? 8.367 7.152 1.809 1 98.75 86 SER A CA 1
ATOM 659 C C . SER A 1 86 ? 8.672 8.641 1.705 1 98.75 86 SER A C 1
ATOM 661 O O . SER A 1 86 ? 9.062 9.266 2.691 1 98.75 86 SER A O 1
ATOM 663 N N . MET A 1 87 ? 8.461 9.141 0.575 1 98.69 87 MET A N 1
ATOM 664 C CA . MET A 1 87 ? 8.688 10.57 0.367 1 98.69 87 MET A CA 1
ATOM 665 C C . MET A 1 87 ? 7.742 11.406 1.22 1 98.69 87 MET A C 1
ATOM 667 O O . MET A 1 87 ? 8.141 12.438 1.77 1 98.69 87 MET A O 1
ATOM 671 N N . ALA A 1 88 ? 6.504 10.984 1.285 1 98.5 88 ALA A N 1
ATOM 672 C CA . ALA A 1 88 ? 5.52 11.703 2.096 1 98.5 88 ALA A CA 1
ATOM 673 C C . ALA A 1 88 ? 5.973 11.789 3.551 1 98.5 88 ALA A C 1
ATOM 675 O O . ALA A 1 88 ? 5.941 12.867 4.152 1 98.5 88 ALA A O 1
ATOM 676 N N . PHE A 1 89 ? 6.422 10.703 4.082 1 98.44 89 PHE A N 1
ATOM 677 C CA . PHE A 1 89 ? 6.887 10.688 5.465 1 98.44 89 PHE A CA 1
ATOM 678 C C . PHE A 1 89 ? 8.117 11.57 5.637 1 98.44 89 PHE A C 1
ATOM 680 O O . PHE A 1 89 ? 8.211 12.328 6.605 1 98.44 89 PHE A O 1
ATOM 687 N N . LEU A 1 90 ? 8.992 11.43 4.703 1 97.88 90 LEU A N 1
ATOM 688 C CA . LEU A 1 90 ? 10.219 12.211 4.781 1 97.88 90 LEU A CA 1
ATOM 689 C C . LEU A 1 90 ? 9.914 13.703 4.773 1 97.88 90 LEU A C 1
ATOM 691 O O . LEU A 1 90 ? 10.445 14.453 5.598 1 97.88 90 LEU A O 1
ATOM 695 N N . VAL A 1 91 ? 9.102 14.133 3.863 1 97.62 91 VAL A N 1
ATOM 696 C CA . VAL A 1 91 ? 8.758 15.547 3.748 1 97.62 91 VAL A CA 1
ATOM 697 C C . VAL A 1 91 ? 8.055 16.016 5.023 1 97.62 91 VAL A C 1
ATOM 699 O O . VAL A 1 91 ? 8.32 17.109 5.52 1 97.62 91 VAL A O 1
ATOM 702 N N . MET A 1 92 ? 7.207 15.203 5.578 1 96.75 92 MET A N 1
ATOM 703 C CA . MET A 1 92 ? 6.504 15.57 6.801 1 96.75 92 MET A CA 1
ATOM 704 C C . MET A 1 92 ? 7.473 15.695 7.973 1 96.75 92 MET A C 1
ATOM 706 O O . MET A 1 92 ? 7.344 16.594 8.805 1 96.75 92 MET A O 1
ATOM 710 N N . ILE A 1 93 ? 8.422 14.828 8.031 1 96.25 93 ILE A N 1
ATOM 711 C CA . ILE A 1 93 ? 9.43 14.852 9.086 1 96.25 93 ILE A CA 1
ATOM 712 C C . ILE A 1 93 ? 10.227 16.156 9 1 96.25 93 ILE A C 1
ATOM 714 O O . ILE A 1 93 ? 10.445 16.828 10.016 1 96.25 93 ILE A O 1
ATOM 718 N N . ILE A 1 94 ? 10.633 16.438 7.805 1 95.75 94 ILE A N 1
ATOM 719 C CA . ILE A 1 94 ? 11.414 17.656 7.586 1 95.75 94 ILE A CA 1
ATOM 720 C C . ILE A 1 94 ? 10.586 18.875 7.969 1 95.75 94 ILE A C 1
ATOM 722 O O . ILE A 1 94 ? 11.078 19.797 8.633 1 95.75 94 ILE A O 1
ATOM 726 N N . LYS A 1 95 ? 9.336 18.891 7.586 1 93.69 95 LYS A N 1
ATOM 727 C CA . LYS A 1 95 ? 8.445 20 7.891 1 93.69 95 LYS A CA 1
ATOM 728 C C . LYS A 1 95 ? 8.273 20.172 9.398 1 93.69 95 LYS A C 1
ATOM 730 O O . LYS A 1 95 ? 8.281 21.297 9.906 1 93.69 95 LYS A O 1
ATOM 735 N N . LYS A 1 96 ? 8.141 19.078 10.039 1 91.44 96 LYS A N 1
ATOM 736 C CA . LYS A 1 96 ? 7.93 19.125 11.484 1 91.44 96 LYS A CA 1
ATOM 737 C C . LYS A 1 96 ? 9.219 19.484 12.219 1 91.44 96 LYS A C 1
ATOM 739 O O . LYS A 1 96 ? 9.172 20.109 13.281 1 91.44 96 LYS A O 1
ATOM 744 N N . SER A 1 97 ? 10.32 19.141 11.703 1 88.88 97 SER A N 1
ATOM 745 C CA . SER A 1 97 ? 11.602 19.453 12.328 1 88.88 97 SER A CA 1
ATOM 746 C C . SER A 1 97 ? 11.938 20.938 12.18 1 88.88 97 SER A C 1
ATOM 748 O O . SER A 1 97 ? 12.641 21.516 13.016 1 88.88 97 SER A O 1
ATOM 750 N N . ARG A 1 98 ? 11.461 21.516 11.234 1 86.94 98 ARG A N 1
ATOM 751 C CA . ARG A 1 98 ? 11.742 22.922 10.984 1 86.94 98 ARG A CA 1
ATOM 752 C C . ARG A 1 98 ? 10.836 23.812 11.812 1 86.94 98 ARG A C 1
ATOM 754 O O . ARG A 1 98 ? 11.188 24.969 12.109 1 86.94 98 ARG A O 1
ATOM 761 N N . HIS A 1 99 ? 9.703 23.422 12.148 1 73.75 99 HIS A N 1
ATOM 762 C CA . HIS A 1 99 ? 8.781 24.25 12.906 1 73.75 99 HIS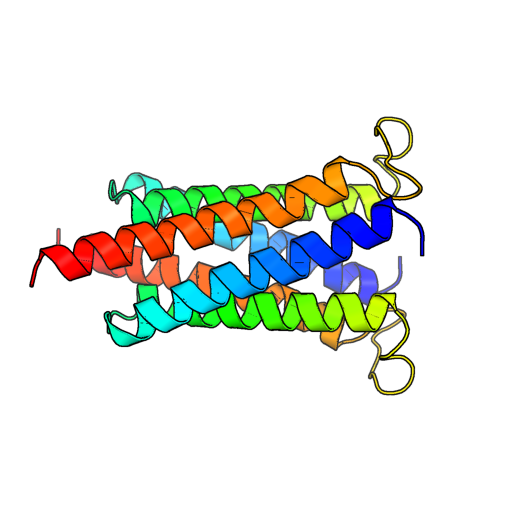 A CA 1
ATOM 763 C C . HIS A 1 99 ? 9.016 24.109 14.406 1 73.75 99 HIS A C 1
ATOM 765 O O . HIS A 1 99 ? 8.32 24.75 15.211 1 73.75 99 HIS A O 1
ATOM 771 N N . ARG A 1 100 ? 10.203 23.5 14.812 1 62.22 100 ARG A N 1
ATOM 772 C CA . ARG A 1 100 ? 10.641 23.547 16.203 1 62.22 100 ARG A CA 1
ATOM 773 C C . ARG A 1 100 ? 11.82 24.5 16.375 1 62.22 100 ARG A C 1
ATOM 775 O O . ARG A 1 100 ? 12.703 24.547 15.523 1 62.22 100 ARG A O 1
ATOM 782 N N . MET B 1 1 ? 16.156 -19.391 -8.469 1 82 1 MET B N 1
ATOM 783 C CA . MET B 1 1 ? 15.523 -18.078 -8.531 1 82 1 MET B CA 1
ATOM 784 C C . MET B 1 1 ? 16.094 -17.25 -9.672 1 82 1 MET B C 1
ATOM 786 O O . MET B 1 1 ? 17.312 -17.141 -9.812 1 82 1 MET B O 1
ATOM 790 N N . ASP B 1 2 ? 15.258 -16.812 -10.523 1 90.69 2 ASP B N 1
ATOM 791 C CA . ASP B 1 2 ? 15.711 -16.078 -11.688 1 90.69 2 ASP B CA 1
ATOM 792 C C . ASP B 1 2 ? 15.961 -14.602 -11.344 1 90.69 2 ASP B C 1
ATOM 794 O O . ASP B 1 2 ? 15.609 -14.148 -10.258 1 90.69 2 ASP B O 1
ATOM 798 N N . SER B 1 3 ? 16.688 -13.922 -12.188 1 92.56 3 SER B N 1
ATOM 799 C CA . SER B 1 3 ? 17.109 -12.547 -11.953 1 92.56 3 SER B CA 1
ATOM 800 C C . SER B 1 3 ? 15.906 -11.641 -11.711 1 92.56 3 SER B C 1
ATOM 802 O O . SER B 1 3 ? 15.953 -10.742 -10.867 1 92.56 3 SER B O 1
ATOM 804 N N . GLY B 1 4 ? 14.891 -11.828 -12.5 1 92.88 4 GLY B N 1
ATOM 805 C CA . GLY B 1 4 ? 13.688 -11.016 -12.32 1 92.88 4 GLY B CA 1
ATOM 806 C C . GLY B 1 4 ? 13.047 -11.195 -10.953 1 92.88 4 GLY B C 1
ATOM 807 O O . GLY B 1 4 ? 12.625 -10.227 -10.328 1 92.88 4 GLY B O 1
ATOM 808 N N . GLN B 1 5 ? 13.023 -12.375 -10.484 1 93.94 5 GLN B N 1
ATOM 809 C CA . GLN B 1 5 ? 12.469 -12.68 -9.172 1 93.94 5 GLN B CA 1
ATOM 810 C C . GLN B 1 5 ? 13.328 -12.07 -8.062 1 93.94 5 GLN B C 1
ATOM 812 O O . GLN B 1 5 ? 12.797 -11.555 -7.074 1 93.94 5 GLN B O 1
ATOM 817 N N . LEU B 1 6 ? 14.578 -12.148 -8.242 1 95.44 6 LEU B N 1
ATOM 818 C CA . LEU B 1 6 ? 15.492 -11.594 -7.254 1 95.44 6 LEU B CA 1
ATOM 819 C C . LEU B 1 6 ? 15.336 -10.078 -7.16 1 95.44 6 LEU B C 1
ATOM 821 O O . LEU B 1 6 ? 15.266 -9.523 -6.059 1 95.44 6 LEU B O 1
ATOM 825 N N . ILE B 1 7 ? 15.258 -9.43 -8.297 1 96.12 7 ILE B N 1
ATOM 826 C CA . ILE B 1 7 ? 15.094 -7.98 -8.328 1 96.12 7 ILE B CA 1
ATOM 827 C C . ILE B 1 7 ? 13.773 -7.598 -7.668 1 96.12 7 ILE B C 1
ATOM 829 O O . ILE B 1 7 ? 13.711 -6.637 -6.898 1 96.12 7 ILE B O 1
ATOM 833 N N . PHE B 1 8 ? 12.781 -8.344 -7.945 1 94.62 8 PHE B N 1
ATOM 834 C CA . PHE B 1 8 ? 11.461 -8.117 -7.371 1 94.62 8 PHE B CA 1
ATOM 835 C C . PHE B 1 8 ? 11.516 -8.203 -5.848 1 94.62 8 PHE B C 1
ATOM 837 O O . PHE B 1 8 ? 11.07 -7.289 -5.152 1 94.62 8 PHE B O 1
ATOM 844 N N . ILE B 1 9 ? 12.109 -9.195 -5.305 1 96.81 9 ILE B N 1
ATOM 845 C CA . ILE B 1 9 ? 12.141 -9.461 -3.871 1 96.81 9 ILE B CA 1
ATOM 846 C C . ILE B 1 9 ? 13 -8.406 -3.17 1 96.81 9 ILE B C 1
ATOM 848 O O . ILE B 1 9 ? 12.562 -7.805 -2.184 1 96.81 9 ILE B O 1
ATOM 852 N N . VAL B 1 10 ? 14.148 -8.141 -3.684 1 97.5 10 VAL B N 1
ATOM 853 C CA . VAL B 1 10 ? 15.086 -7.223 -3.051 1 97.5 10 VAL B CA 1
ATOM 854 C C . VAL B 1 10 ? 14.508 -5.809 -3.049 1 97.5 10 VAL B C 1
ATOM 856 O O . VAL B 1 10 ? 14.578 -5.105 -2.039 1 97.5 10 VAL B O 1
ATOM 859 N N . SER B 1 11 ? 13.914 -5.43 -4.121 1 97.31 11 SER B N 1
ATOM 860 C CA . SER B 1 11 ? 13.367 -4.078 -4.207 1 97.31 11 SER B CA 1
ATOM 861 C C . SER B 1 11 ? 12.18 -3.9 -3.264 1 97.31 11 SER B C 1
ATOM 863 O O . SER B 1 11 ? 12.07 -2.879 -2.584 1 97.31 11 SER B O 1
ATOM 865 N N . ARG B 1 12 ? 11.367 -4.93 -3.217 1 97.62 12 ARG B N 1
ATOM 866 C CA . ARG B 1 12 ? 10.203 -4.852 -2.342 1 97.62 12 ARG B CA 1
ATOM 867 C C . ARG B 1 12 ? 10.617 -4.789 -0.877 1 97.62 12 ARG B C 1
ATOM 869 O O . ARG B 1 12 ? 10.094 -3.977 -0.112 1 97.62 12 ARG B O 1
ATOM 876 N N . LEU B 1 13 ? 11.562 -5.59 -0.535 1 98.31 13 LEU B N 1
ATOM 877 C CA . LEU B 1 13 ? 12.016 -5.641 0.85 1 98.31 13 LEU B CA 1
ATOM 878 C C . LEU B 1 13 ? 12.734 -4.348 1.233 1 98.31 13 LEU B C 1
ATOM 880 O O . LEU B 1 13 ? 12.492 -3.797 2.309 1 98.31 13 LEU B O 1
ATOM 884 N N . PHE B 1 14 ? 13.539 -3.883 0.381 1 98.31 14 PHE B N 1
ATOM 885 C CA . PHE B 1 14 ? 14.344 -2.701 0.681 1 98.31 14 PHE B CA 1
ATOM 886 C C . PHE B 1 14 ? 13.461 -1.459 0.762 1 98.31 14 PHE B C 1
ATOM 888 O O . PHE B 1 14 ? 13.531 -0.703 1.733 1 98.31 14 PHE B O 1
ATOM 895 N N . LEU B 1 15 ? 12.633 -1.255 -0.234 1 98.31 15 LEU B N 1
ATOM 896 C CA . LEU B 1 15 ? 11.781 -0.07 -0.257 1 98.31 15 LEU B CA 1
ATOM 897 C C . LEU B 1 15 ? 10.758 -0.117 0.868 1 98.31 15 LEU B C 1
ATOM 899 O O . LEU B 1 15 ? 10.445 0.911 1.477 1 98.31 15 LEU B O 1
ATOM 903 N N . GLY B 1 16 ? 10.25 -1.329 1.128 1 98.44 16 GLY B N 1
ATOM 904 C CA . GLY B 1 16 ? 9.344 -1.47 2.258 1 98.44 16 GLY B CA 1
ATOM 905 C C . GLY B 1 16 ? 9.992 -1.141 3.588 1 98.44 16 GLY B C 1
ATOM 906 O O . GLY B 1 16 ? 9.383 -0.496 4.441 1 98.44 16 GLY B O 1
ATOM 907 N N . ALA B 1 17 ? 11.234 -1.571 3.748 1 98.44 17 ALA B N 1
ATOM 908 C CA . ALA B 1 17 ? 11.984 -1.271 4.965 1 98.44 17 ALA B CA 1
ATOM 909 C C . ALA B 1 17 ? 12.211 0.23 5.113 1 98.44 17 ALA B C 1
ATOM 911 O O . ALA B 1 17 ? 12.07 0.783 6.203 1 98.44 17 ALA B O 1
ATOM 912 N N . LEU B 1 18 ? 12.523 0.828 4.047 1 98.44 18 LEU B N 1
ATOM 913 C CA . LEU B 1 18 ? 12.766 2.266 4.051 1 98.44 18 LEU B CA 1
ATOM 914 C C . LEU B 1 18 ? 11.508 3.031 4.441 1 98.44 18 LEU B C 1
ATOM 916 O O . LEU B 1 18 ? 11.562 3.939 5.273 1 98.44 18 LEU B O 1
ATOM 920 N N . ALA B 1 19 ? 10.398 2.654 3.82 1 98.56 19 ALA B N 1
ATOM 921 C CA . ALA B 1 19 ? 9.125 3.303 4.137 1 98.56 19 ALA B CA 1
ATOM 922 C C . ALA B 1 19 ? 8.766 3.113 5.609 1 98.56 19 ALA B C 1
ATOM 924 O O . ALA B 1 19 ? 8.32 4.055 6.27 1 98.56 19 ALA B O 1
ATOM 925 N N . SER B 1 20 ? 8.992 1.942 6.086 1 98.62 20 SER B N 1
ATOM 926 C CA . SER B 1 20 ? 8.695 1.655 7.488 1 98.62 20 SER B CA 1
ATOM 927 C C . SER B 1 20 ? 9.609 2.455 8.414 1 98.62 20 SER B C 1
ATOM 929 O O . SER B 1 20 ? 9.164 2.928 9.469 1 98.62 20 SER B O 1
ATOM 931 N N . PHE B 1 21 ? 10.859 2.592 8.047 1 98.5 21 PHE B N 1
ATOM 932 C CA . PHE B 1 21 ? 11.805 3.383 8.828 1 98.5 21 PHE B CA 1
ATOM 933 C C . PHE B 1 21 ? 11.32 4.824 8.961 1 98.5 21 PHE B C 1
ATOM 935 O O . PHE B 1 21 ? 11.234 5.355 10.07 1 98.5 21 PHE B O 1
ATOM 942 N N . PHE B 1 22 ? 10.938 5.438 7.902 1 98.56 22 PHE B N 1
ATOM 943 C CA . PHE B 1 22 ? 10.469 6.816 7.926 1 98.56 22 PHE B CA 1
ATOM 944 C C . PHE B 1 22 ? 9.133 6.922 8.656 1 98.56 22 PHE B C 1
ATOM 946 O O . PHE B 1 22 ? 8.875 7.914 9.344 1 98.56 22 PHE B O 1
ATOM 953 N N . ALA B 1 23 ? 8.32 5.902 8.469 1 98.19 23 ALA B N 1
ATOM 954 C CA . ALA B 1 23 ? 7.043 5.883 9.18 1 98.19 23 ALA B CA 1
ATOM 955 C C . ALA B 1 23 ? 7.262 5.891 10.695 1 98.19 23 ALA B C 1
ATOM 957 O O . ALA B 1 23 ? 6.645 6.684 11.406 1 98.19 23 ALA B O 1
ATOM 958 N N . ILE B 1 24 ? 8.133 5.078 11.164 1 97.56 24 ILE B N 1
ATOM 959 C CA . ILE B 1 24 ? 8.422 4.988 12.586 1 97.56 24 ILE B CA 1
ATOM 960 C C . ILE B 1 24 ? 9.031 6.297 13.078 1 97.56 24 ILE B C 1
ATOM 962 O O . ILE B 1 24 ? 8.695 6.785 14.156 1 97.56 24 ILE B O 1
ATOM 966 N N . MET B 1 25 ? 9.914 6.855 12.336 1 97.31 25 MET B N 1
ATOM 967 C CA . MET B 1 25 ? 10.492 8.148 12.688 1 97.31 25 MET B CA 1
ATOM 968 C C . MET B 1 25 ? 9.414 9.219 12.812 1 97.31 25 MET B C 1
ATOM 970 O O . MET B 1 25 ? 9.461 10.055 13.711 1 97.31 25 MET B O 1
ATOM 974 N N . LEU B 1 26 ? 8.469 9.172 11.898 1 96.88 26 LEU B N 1
ATOM 975 C CA . LEU B 1 26 ? 7.379 10.141 11.93 1 96.88 26 LEU B CA 1
ATOM 976 C C . LEU B 1 26 ? 6.516 9.961 13.172 1 96.88 26 LEU B C 1
ATOM 978 O O . LEU B 1 26 ? 6.078 10.938 13.781 1 96.88 26 LEU B O 1
ATOM 982 N N . TRP B 1 27 ? 6.312 8.648 13.445 1 94.62 27 TRP B N 1
ATOM 983 C CA . TRP B 1 27 ? 5.523 8.328 14.625 1 94.62 27 TRP B CA 1
ATOM 984 C C . TRP B 1 27 ? 6.117 8.969 15.875 1 94.62 27 TRP B C 1
ATOM 986 O O . TRP B 1 27 ? 5.387 9.422 16.766 1 94.62 27 TRP B O 1
ATOM 996 N N . ALA B 1 28 ? 7.355 9.172 15.977 1 93.69 28 ALA B N 1
ATOM 997 C CA . ALA B 1 28 ? 8.047 9.742 17.125 1 93.69 28 ALA B CA 1
ATOM 998 C C . ALA B 1 28 ? 7.863 11.258 17.188 1 93.69 28 ALA B C 1
ATOM 1000 O O . ALA B 1 28 ? 8.023 11.867 18.234 1 93.69 28 ALA B O 1
ATOM 1001 N N . LYS B 1 29 ? 7.441 11.797 16.078 1 92.06 29 LYS B N 1
ATOM 1002 C CA . LYS B 1 29 ? 7.414 13.25 16 1 92.06 29 LYS B CA 1
ATOM 1003 C C . LYS B 1 29 ? 5.98 13.773 16 1 92.06 29 LYS B C 1
ATOM 1005 O O . LYS B 1 29 ? 5.738 14.938 16.344 1 92.06 29 LYS B O 1
ATOM 1010 N N . ILE B 1 30 ? 5.117 12.961 15.484 1 88.5 30 ILE B N 1
ATOM 1011 C CA . ILE B 1 30 ? 3.758 13.461 15.289 1 88.5 30 ILE B CA 1
ATOM 1012 C C . ILE B 1 30 ? 2.77 12.555 16.031 1 88.5 30 ILE B C 1
ATOM 1014 O O . ILE B 1 30 ? 2.863 11.328 15.938 1 88.5 30 ILE B O 1
ATOM 1018 N N . ARG B 1 31 ? 1.894 13.203 16.719 1 86.69 31 ARG B N 1
ATOM 1019 C CA . ARG B 1 31 ? 0.86 12.461 17.438 1 86.69 31 ARG B CA 1
ATOM 1020 C C . ARG B 1 31 ? -0.525 12.789 16.891 1 86.69 31 ARG B C 1
ATOM 1022 O O . ARG B 1 31 ? -1.488 12.898 17.641 1 86.69 31 ARG B O 1
ATOM 1029 N N . ASP B 1 32 ? -0.575 12.945 15.633 1 93.62 32 ASP B N 1
ATOM 1030 C CA . ASP B 1 32 ? -1.84 13.203 14.953 1 93.62 32 ASP B CA 1
ATOM 1031 C C . ASP B 1 32 ? -2.457 11.906 14.43 1 93.62 32 ASP B C 1
ATOM 1033 O O . ASP B 1 32 ? -1.769 11.086 13.82 1 93.62 32 ASP B O 1
ATOM 1037 N N . ILE B 1 33 ? -3.779 11.672 14.609 1 96.5 33 ILE B N 1
ATOM 1038 C CA . ILE B 1 33 ? -4.473 10.414 14.367 1 96.5 33 ILE B CA 1
ATOM 1039 C C . ILE B 1 33 ? -4.316 10.016 12.898 1 96.5 33 ILE B C 1
ATOM 1041 O O . ILE B 1 33 ? -3.949 8.875 12.594 1 96.5 33 ILE B O 1
ATOM 1045 N N . PRO B 1 34 ? -4.551 10.945 11.93 1 97.38 34 PRO B N 1
ATOM 1046 C CA . PRO B 1 34 ? -4.43 10.531 10.531 1 97.38 34 PRO B CA 1
ATOM 1047 C C . PRO B 1 34 ? -3.027 10.039 10.18 1 97.38 34 PRO B C 1
ATOM 1049 O O . PRO B 1 34 ? -2.879 9.016 9.5 1 97.38 34 PRO B O 1
ATOM 1052 N N . TRP B 1 35 ? -2.035 10.656 10.727 1 97.25 35 TRP B N 1
ATOM 1053 C CA . TRP B 1 35 ? -0.665 10.258 10.422 1 97.25 35 TRP B CA 1
ATOM 1054 C C . TRP B 1 35 ? -0.307 8.961 11.148 1 97.25 35 TRP B C 1
ATOM 1056 O O . TRP B 1 35 ? 0.456 8.141 10.625 1 97.25 35 TRP B O 1
ATOM 1066 N N . MET B 1 36 ? -0.87 8.766 12.328 1 97.62 36 MET B N 1
ATOM 1067 C CA . MET B 1 36 ? -0.641 7.512 13.039 1 97.62 36 MET B CA 1
ATOM 1068 C C . MET B 1 36 ? -1.247 6.336 12.281 1 97.62 36 MET B C 1
ATOM 1070 O O . MET B 1 36 ? -0.641 5.266 12.195 1 97.62 36 MET B O 1
ATOM 1074 N N . LEU B 1 37 ? -2.342 6.551 11.719 1 98.5 37 LEU B N 1
ATOM 1075 C CA . LEU B 1 37 ? -2.988 5.516 10.922 1 98.5 37 LEU B CA 1
ATOM 1076 C C . LEU B 1 37 ? -2.172 5.203 9.672 1 98.5 37 LEU B C 1
ATOM 1078 O O . LEU B 1 37 ? -2.033 4.039 9.289 1 98.5 37 LEU B O 1
ATOM 1082 N N . MET B 1 38 ? -1.608 6.273 9.047 1 98.5 38 MET B N 1
ATOM 1083 C CA . MET B 1 38 ? -0.744 6.062 7.887 1 98.5 38 MET B CA 1
ATOM 1084 C C . MET B 1 38 ? 0.48 5.234 8.266 1 98.5 38 MET B C 1
ATOM 1086 O O . MET B 1 38 ? 0.899 4.359 7.512 1 98.5 38 MET B O 1
ATOM 1090 N N . VAL B 1 39 ? 1.015 5.492 9.453 1 98.38 39 VAL B N 1
ATOM 1091 C CA . VAL B 1 39 ? 2.201 4.797 9.938 1 98.38 39 VAL B CA 1
ATOM 1092 C C . VAL B 1 39 ? 1.873 3.324 10.18 1 98.38 39 VAL B C 1
ATOM 1094 O O . VAL B 1 39 ? 2.586 2.438 9.711 1 98.38 39 VAL B O 1
ATOM 1097 N N . ILE B 1 40 ? 0.803 3.086 10.844 1 98.44 40 ILE B N 1
ATOM 1098 C CA . ILE B 1 40 ? 0.393 1.716 11.125 1 98.44 40 ILE B CA 1
ATOM 1099 C C . ILE B 1 40 ? 0.145 0.967 9.82 1 98.44 40 ILE B C 1
ATOM 1101 O O . ILE B 1 40 ? 0.549 -0.189 9.672 1 98.44 40 ILE B O 1
ATOM 1105 N N . GLY B 1 41 ? -0.536 1.632 8.891 1 98.62 41 GLY B N 1
ATOM 1106 C CA . GLY B 1 41 ? -0.763 1.039 7.582 1 98.62 41 GLY B CA 1
ATOM 1107 C C . GLY B 1 41 ? 0.521 0.676 6.863 1 98.62 41 GLY B C 1
ATOM 1108 O O . GLY B 1 41 ? 0.618 -0.393 6.254 1 98.62 41 GLY B O 1
ATOM 1109 N N . THR B 1 42 ? 1.476 1.513 6.969 1 98.62 42 THR B N 1
ATOM 1110 C CA . THR B 1 42 ? 2.752 1.286 6.301 1 98.62 42 THR B CA 1
ATOM 1111 C C . THR B 1 42 ? 3.496 0.116 6.934 1 98.62 42 THR B C 1
ATOM 1113 O O . THR B 1 42 ? 4.102 -0.697 6.234 1 98.62 42 THR B O 1
ATOM 1116 N N . ILE B 1 43 ? 3.465 0.032 8.234 1 98.56 43 ILE B N 1
ATOM 1117 C CA . ILE B 1 43 ? 4.098 -1.075 8.945 1 98.56 43 ILE B CA 1
ATOM 1118 C C . ILE B 1 43 ? 3.391 -2.383 8.594 1 98.56 43 ILE B C 1
ATOM 1120 O O . ILE B 1 43 ? 4.039 -3.402 8.352 1 98.56 43 ILE B O 1
ATOM 1124 N N . ALA B 1 44 ? 2.102 -2.287 8.516 1 98.5 44 ALA B N 1
ATOM 1125 C CA . ALA B 1 44 ? 1.32 -3.449 8.102 1 98.5 44 ALA B CA 1
ATOM 1126 C C . ALA B 1 44 ? 1.661 -3.855 6.668 1 98.5 44 ALA B C 1
ATOM 1128 O O . ALA B 1 44 ? 1.725 -5.047 6.352 1 98.5 44 ALA B O 1
ATOM 1129 N N . ALA B 1 45 ? 1.839 -2.91 5.828 1 98.44 45 ALA B N 1
ATOM 1130 C CA . ALA B 1 45 ? 2.195 -3.186 4.438 1 98.44 45 ALA B CA 1
ATOM 1131 C C . ALA B 1 45 ? 3.535 -3.91 4.348 1 98.44 45 ALA B C 1
ATOM 1133 O O . ALA B 1 45 ? 3.713 -4.801 3.512 1 98.44 45 ALA B O 1
ATOM 1134 N N . TYR B 1 46 ? 4.414 -3.58 5.184 1 98.5 46 TYR B N 1
ATOM 1135 C CA . TYR B 1 46 ? 5.707 -4.258 5.176 1 98.5 46 TYR B CA 1
ATOM 1136 C C . TYR B 1 46 ? 5.57 -5.691 5.672 1 98.5 46 TYR B C 1
ATOM 1138 O O . TYR B 1 46 ? 6.207 -6.605 5.137 1 98.5 46 TYR B O 1
ATOM 1146 N N . ALA B 1 47 ? 4.781 -5.844 6.684 1 98 47 ALA B N 1
ATOM 1147 C CA . ALA B 1 47 ? 4.504 -7.195 7.164 1 98 47 ALA B CA 1
ATOM 1148 C C . ALA B 1 47 ? 3.9 -8.055 6.059 1 98 47 ALA B C 1
ATOM 1150 O O . ALA B 1 47 ? 4.27 -9.219 5.898 1 98 47 ALA B O 1
ATOM 1151 N N . GLU B 1 48 ? 3.012 -7.484 5.305 1 97.44 48 GLU B N 1
ATOM 1152 C CA . GLU B 1 48 ? 2.414 -8.188 4.168 1 97.44 48 GLU B CA 1
ATOM 1153 C C . GLU B 1 48 ? 3.469 -8.547 3.129 1 97.44 48 GLU B C 1
ATOM 1155 O O . GLU B 1 48 ? 3.438 -9.648 2.564 1 97.44 48 GLU B O 1
ATOM 1160 N N . THR B 1 49 ? 4.379 -7.629 2.871 1 97.62 49 THR B N 1
ATOM 1161 C CA . THR B 1 49 ? 5.457 -7.887 1.921 1 97.62 49 THR B CA 1
ATOM 1162 C C . THR B 1 49 ? 6.316 -9.062 2.383 1 97.62 49 THR B C 1
ATOM 1164 O O . THR B 1 49 ? 6.586 -9.977 1.607 1 97.62 49 THR B O 1
ATOM 1167 N N . VAL B 1 50 ? 6.699 -9.078 3.637 1 97.44 50 VAL B N 1
ATOM 1168 C CA . VAL B 1 50 ? 7.523 -10.148 4.195 1 97.44 50 VAL B CA 1
ATOM 1169 C C . VAL B 1 50 ? 6.773 -11.477 4.098 1 97.44 50 VAL B C 1
ATOM 1171 O O . VAL B 1 50 ? 7.328 -12.477 3.639 1 97.44 50 VAL B O 1
ATOM 1174 N N . TYR B 1 51 ? 5.559 -11.43 4.426 1 95.38 51 TYR B N 1
ATOM 1175 C CA . TYR B 1 51 ? 4.754 -12.648 4.367 1 95.38 51 TYR B CA 1
ATOM 1176 C C . TYR B 1 51 ? 4.637 -13.156 2.936 1 95.38 51 TYR B C 1
ATOM 1178 O O . TYR B 1 51 ? 4.797 -14.352 2.682 1 95.38 51 TYR B O 1
ATOM 1186 N N . SER B 1 52 ? 4.32 -12.258 2.027 1 94.44 52 SER B N 1
ATOM 1187 C CA . SER B 1 52 ? 4.141 -12.641 0.628 1 94.44 52 SER B CA 1
ATOM 1188 C C . SER B 1 52 ? 5.414 -13.258 0.058 1 94.44 52 SER B C 1
ATOM 1190 O O . SER B 1 52 ? 5.352 -14.242 -0.685 1 94.44 52 SER B O 1
ATOM 1192 N N . ILE B 1 53 ? 6.508 -12.773 0.407 1 95 53 ILE B N 1
ATOM 1193 C CA . ILE B 1 53 ? 7.785 -13.297 -0.07 1 95 53 ILE B CA 1
ATOM 1194 C C . ILE B 1 53 ? 8.039 -14.672 0.542 1 95 53 ILE B C 1
ATOM 1196 O O . ILE B 1 53 ? 8.445 -15.602 -0.158 1 95 53 ILE B O 1
ATOM 1200 N N . LEU B 1 54 ? 7.773 -14.82 1.833 1 94.12 54 LEU B N 1
ATOM 1201 C CA . LEU B 1 54 ? 7.922 -16.125 2.479 1 94.12 54 LEU B CA 1
ATOM 1202 C C . LEU B 1 54 ? 7.016 -17.156 1.829 1 94.12 54 LEU B C 1
ATOM 1204 O O . LEU B 1 54 ? 7.41 -18.312 1.656 1 94.12 54 LEU B O 1
ATOM 1208 N N . ASN B 1 55 ? 5.855 -16.719 1.49 1 91.12 55 ASN B N 1
ATOM 1209 C CA . ASN B 1 55 ? 4.898 -17.609 0.832 1 91.12 55 ASN B CA 1
ATOM 1210 C C . ASN B 1 55 ? 5.379 -18.016 -0.558 1 91.12 55 ASN B C 1
ATOM 1212 O O . ASN B 1 55 ? 5.254 -19.172 -0.947 1 91.12 55 ASN B O 1
ATOM 1216 N N . THR B 1 56 ? 5.898 -17.062 -1.282 1 88 56 THR B N 1
ATOM 1217 C CA . THR B 1 56 ? 6.422 -17.328 -2.617 1 88 56 THR B CA 1
ATOM 1218 C C . THR B 1 56 ? 7.598 -18.297 -2.551 1 88 56 THR B C 1
ATOM 1220 O O . THR B 1 56 ? 7.766 -19.141 -3.439 1 88 56 THR B O 1
ATOM 1223 N N . LEU B 1 57 ? 8.344 -18.25 -1.499 1 91.31 57 LEU B N 1
ATOM 1224 C CA . LEU B 1 57 ? 9.5 -19.109 -1.319 1 91.31 57 LEU B CA 1
ATOM 1225 C C . LEU B 1 57 ? 9.078 -20.469 -0.772 1 91.31 57 LEU B C 1
ATOM 1227 O O . LEU B 1 57 ? 9.898 -21.391 -0.653 1 91.31 57 LEU B O 1
ATOM 1231 N N . GLY B 1 58 ? 7.84 -20.609 -0.455 1 88.69 58 GLY B N 1
ATOM 1232 C CA . GLY B 1 58 ? 7.316 -21.875 0.032 1 88.69 58 GLY B CA 1
ATOM 1233 C C . GLY B 1 58 ? 7.551 -22.078 1.516 1 88.69 58 GLY B C 1
ATOM 1234 O O . GLY B 1 58 ? 7.379 -23.188 2.025 1 88.69 58 GLY B O 1
ATOM 1235 N N . ILE B 1 59 ? 7.934 -21.109 2.207 1 89.12 59 ILE B N 1
ATOM 1236 C CA . ILE B 1 59 ? 8.297 -21.234 3.615 1 89.12 59 ILE B CA 1
ATOM 1237 C C . ILE B 1 59 ? 7.031 -21.328 4.469 1 89.12 59 ILE B C 1
ATOM 1239 O O . ILE B 1 59 ? 7.016 -22 5.496 1 89.12 59 ILE B O 1
ATOM 1243 N N . THR B 1 60 ? 5.953 -20.875 4 1 85.62 60 THR B N 1
ATOM 1244 C CA . THR B 1 60 ? 4.734 -20.828 4.797 1 85.62 60 THR B CA 1
ATOM 1245 C C . THR B 1 60 ? 3.879 -22.062 4.543 1 85.62 60 THR B C 1
ATOM 1247 O O . THR B 1 60 ? 2.828 -22.25 5.16 1 85.62 60 THR B O 1
ATOM 1250 N N . ASP B 1 61 ? 4.406 -22.922 3.814 1 78.62 61 ASP B N 1
ATOM 1251 C CA . ASP B 1 61 ? 3.648 -24.109 3.451 1 78.62 61 ASP B CA 1
ATOM 1252 C C . ASP B 1 61 ? 3.424 -25.016 4.664 1 78.62 61 ASP B C 1
ATOM 1254 O O . ASP B 1 61 ? 4.344 -25.25 5.449 1 78.62 61 ASP B O 1
ATOM 1258 N N . GLY B 1 62 ? 2.16 -25.266 4.965 1 74 62 GLY B N 1
ATOM 1259 C CA . GLY B 1 62 ? 1.84 -26.234 6.008 1 74 62 GLY B CA 1
ATOM 1260 C C . GLY B 1 62 ? 1.193 -25.609 7.223 1 74 62 GLY B C 1
ATOM 1261 O O . GLY B 1 62 ? 0.595 -26.297 8.047 1 74 62 GLY B O 1
ATOM 1262 N N . PHE B 1 63 ? 1.37 -24.438 7.355 1 75.44 63 PHE B N 1
ATOM 1263 C CA . PHE B 1 63 ? 0.968 -23.812 8.617 1 75.44 63 PHE B CA 1
ATOM 1264 C C . PHE B 1 63 ? -0.261 -22.938 8.422 1 75.44 63 PHE B C 1
ATOM 1266 O O . PHE B 1 63 ? -0.84 -22.453 9.398 1 75.44 63 PHE B O 1
ATOM 1273 N N . GLU B 1 64 ? -0.657 -22.984 7.137 1 83.06 64 GLU B N 1
ATOM 1274 C CA . GLU B 1 64 ? -1.63 -21.906 6.992 1 83.06 64 GLU B CA 1
ATOM 1275 C C . GLU B 1 64 ? -3.027 -22.453 6.723 1 83.06 64 GLU B C 1
ATOM 1277 O O . GLU B 1 64 ? -3.178 -23.5 6.086 1 83.06 64 GLU B O 1
ATOM 1282 N N . THR B 1 65 ? -3.955 -21.969 7.484 1 89.56 65 THR B N 1
ATOM 1283 C CA . THR B 1 65 ? -5.367 -22.188 7.184 1 89.56 65 THR B CA 1
ATOM 1284 C C . THR B 1 65 ? -5.738 -21.578 5.84 1 89.56 65 THR B C 1
ATOM 1286 O O . THR B 1 65 ? -5.391 -20.438 5.559 1 89.56 65 THR B O 1
ATOM 1289 N N . LYS B 1 66 ? -6.414 -22.469 4.934 1 90.94 66 LYS B N 1
ATOM 1290 C CA . LYS B 1 66 ? -6.691 -22.016 3.572 1 90.94 66 LYS B CA 1
ATOM 1291 C C . LYS B 1 66 ? -8.195 -21.969 3.305 1 90.94 66 LYS B C 1
ATOM 1293 O O . LYS B 1 66 ? -8.961 -22.719 3.912 1 90.94 66 LYS B O 1
ATOM 1298 N N . ILE B 1 67 ? -8.57 -21 2.654 1 90.81 67 ILE B N 1
ATOM 1299 C CA . ILE B 1 67 ? -9.875 -20.969 2.006 1 90.81 67 ILE B CA 1
ATOM 1300 C C . ILE B 1 67 ? -9.719 -21.281 0.521 1 90.81 67 ILE B C 1
ATOM 1302 O O . ILE B 1 67 ? -9.18 -20.484 -0.244 1 90.81 67 ILE B O 1
ATOM 1306 N N . GLY B 1 68 ? -10.195 -22.531 0.226 1 89.5 68 GLY B N 1
ATOM 1307 C CA . GLY B 1 68 ? -9.867 -22.984 -1.113 1 89.5 68 GLY B CA 1
ATOM 1308 C C . GLY B 1 68 ? -8.375 -23.172 -1.323 1 89.5 68 GLY B C 1
ATOM 1309 O O . GLY B 1 68 ? -7.723 -23.891 -0.556 1 89.5 68 GLY B O 1
ATOM 1310 N N . SER B 1 69 ? -7.766 -22.5 -2.289 1 87.75 69 SER B N 1
ATOM 1311 C CA . SER B 1 69 ? -6.348 -22.641 -2.598 1 87.75 69 SER B CA 1
ATOM 1312 C C . SER B 1 69 ? -5.547 -21.469 -2.039 1 87.75 69 SER B C 1
ATOM 1314 O O . SER B 1 69 ? -4.32 -21.438 -2.15 1 87.75 69 SER B O 1
ATOM 1316 N N . VAL B 1 70 ? -6.234 -20.547 -1.408 1 90.69 70 VAL B N 1
ATOM 1317 C CA . VAL B 1 70 ? -5.574 -19.312 -0.988 1 90.69 70 VAL B CA 1
ATOM 1318 C C . VAL B 1 70 ? -5.488 -19.266 0.535 1 90.69 70 VAL B C 1
ATOM 1320 O O . VAL B 1 70 ? -6.5 -19.406 1.227 1 90.69 70 VAL B O 1
ATOM 1323 N N . PRO B 1 71 ? -4.285 -19.078 1.036 1 92.81 71 PRO B N 1
ATOM 1324 C CA . PRO B 1 71 ? -4.148 -18.922 2.486 1 92.81 71 PRO B CA 1
ATOM 1325 C C . PRO B 1 71 ? -4.914 -17.719 3.025 1 92.81 71 PRO B C 1
ATOM 1327 O O . PRO B 1 71 ? -4.957 -16.672 2.377 1 92.81 71 PRO B O 1
ATOM 1330 N N . VAL B 1 72 ? -5.488 -17.906 4.203 1 93.75 72 VAL B N 1
ATOM 1331 C CA . VAL B 1 72 ? -6.277 -16.844 4.832 1 93.75 72 VAL B CA 1
ATOM 1332 C C . VAL B 1 72 ? -5.402 -15.617 5.059 1 93.75 72 VAL B C 1
ATOM 1334 O O . VAL B 1 72 ? -5.848 -14.484 4.855 1 93.75 72 VAL B O 1
ATOM 1337 N N . ALA B 1 73 ? -4.191 -15.82 5.402 1 93.94 73 ALA B N 1
ATOM 1338 C CA . ALA B 1 73 ? -3.262 -14.711 5.637 1 93.94 73 ALA B CA 1
ATOM 1339 C C . ALA B 1 73 ? -3.035 -13.906 4.363 1 93.94 73 ALA B C 1
ATOM 1341 O O . ALA B 1 73 ? -2.883 -12.68 4.414 1 93.94 73 ALA B O 1
ATOM 1342 N N . ALA B 1 74 ? -3.127 -14.539 3.24 1 92.62 74 ALA B N 1
ATOM 1343 C CA . ALA B 1 74 ? -2.9 -13.883 1.959 1 92.62 74 ALA B CA 1
ATOM 1344 C C . ALA B 1 74 ? -4.102 -13.023 1.565 1 92.62 74 ALA B C 1
ATOM 1346 O O . ALA B 1 74 ? -3.988 -12.148 0.704 1 92.62 74 ALA B O 1
ATOM 1347 N N . ILE B 1 75 ? -5.191 -13.281 2.213 1 93.31 75 ILE B N 1
ATOM 1348 C CA . ILE B 1 75 ? -6.398 -12.508 1.958 1 93.31 75 ILE B CA 1
ATOM 1349 C C . ILE B 1 75 ? -6.457 -11.312 2.912 1 93.31 75 ILE B C 1
ATOM 1351 O O . ILE B 1 75 ? -6.75 -10.195 2.498 1 93.31 75 ILE B O 1
ATOM 1355 N N . VAL B 1 76 ? -6.066 -11.492 4.109 1 95.69 76 VAL B N 1
ATOM 1356 C CA . VAL B 1 76 ? -6.266 -10.5 5.164 1 95.69 76 VAL B CA 1
ATOM 1357 C C . VAL B 1 76 ? -5.129 -9.484 5.137 1 95.69 76 VAL B C 1
ATOM 1359 O O . VAL B 1 76 ? -5.371 -8.273 5.188 1 95.69 76 VAL B O 1
ATOM 1362 N N . LEU B 1 77 ? -3.936 -9.922 4.957 1 96.56 77 LEU B N 1
ATOM 1363 C CA . LEU B 1 77 ? -2.76 -9.078 5.164 1 96.56 77 LEU B CA 1
ATOM 1364 C C . LEU B 1 77 ? -2.684 -7.984 4.105 1 96.56 77 LEU B C 1
ATOM 1366 O O . LEU B 1 77 ? -2.391 -6.828 4.426 1 96.56 77 LEU B O 1
ATOM 1370 N N . PRO B 1 78 ? -3.02 -8.266 2.9 1 96.12 78 PRO B N 1
ATOM 1371 C CA . PRO B 1 78 ? -2.926 -7.195 1.907 1 96.12 78 PRO B CA 1
ATOM 1372 C C . PRO B 1 78 ? -4.008 -6.133 2.082 1 96.12 78 PRO B C 1
ATOM 1374 O O . PRO B 1 78 ? -3.861 -5.012 1.589 1 96.12 78 PRO B O 1
ATOM 1377 N N . ASN B 1 79 ? -5.031 -6.43 2.766 1 97.69 79 ASN B N 1
ATOM 1378 C CA . ASN B 1 79 ? -6.145 -5.504 2.945 1 97.69 79 ASN B CA 1
ATOM 1379 C C . ASN B 1 79 ? -5.941 -4.613 4.172 1 97.69 79 ASN B C 1
ATOM 1381 O O . ASN B 1 79 ? -6.504 -3.521 4.25 1 97.69 79 ASN B O 1
ATOM 1385 N N . LEU B 1 80 ? -5.152 -5.051 5.055 1 98.25 80 LEU B N 1
ATOM 1386 C CA . LEU B 1 80 ? -4.977 -4.348 6.32 1 98.25 80 LEU B CA 1
ATOM 1387 C C . LEU B 1 80 ? -4.438 -2.939 6.09 1 98.25 80 LEU B C 1
ATOM 1389 O O . LEU B 1 80 ? -5.008 -1.962 6.582 1 98.25 80 LEU B O 1
ATOM 1393 N N . PRO B 1 81 ? -3.344 -2.809 5.332 1 98.38 81 PRO B N 1
ATOM 1394 C CA . PRO B 1 81 ? -2.84 -1.455 5.094 1 98.38 81 PRO B CA 1
ATOM 1395 C C . PRO B 1 81 ? -3.883 -0.541 4.457 1 98.38 81 PRO B C 1
ATOM 1397 O O . PRO B 1 81 ? -4.016 0.621 4.852 1 98.38 81 PRO B O 1
ATOM 1400 N N . THR B 1 82 ? -4.613 -1.071 3.51 1 98.5 82 THR B N 1
ATOM 1401 C CA . THR B 1 82 ? -5.598 -0.285 2.771 1 98.5 82 THR B CA 1
ATOM 1402 C C . THR B 1 82 ? -6.695 0.221 3.703 1 98.5 82 THR B C 1
ATOM 1404 O O . THR B 1 82 ? -7.172 1.348 3.553 1 98.5 82 THR B O 1
ATOM 1407 N N . ILE B 1 83 ? -7.059 -0.575 4.645 1 98.69 83 ILE B N 1
ATOM 1408 C CA . ILE B 1 83 ? -8.055 -0.181 5.633 1 98.69 83 ILE B CA 1
ATOM 1409 C C . ILE B 1 83 ? -7.52 0.978 6.473 1 98.69 83 ILE B C 1
ATOM 1411 O O . ILE B 1 83 ? -8.219 1.975 6.68 1 98.69 83 ILE B O 1
ATOM 1415 N N . PHE B 1 84 ? -6.348 0.851 6.875 1 98.75 84 PHE B N 1
ATOM 1416 C CA . PHE B 1 84 ? -5.746 1.9 7.691 1 98.75 84 PHE B CA 1
ATOM 1417 C C . PHE B 1 84 ? -5.582 3.184 6.883 1 98.75 84 PHE B C 1
ATOM 1419 O O . PHE B 1 84 ? -5.875 4.273 7.375 1 98.75 84 PHE B O 1
ATOM 1426 N N . TYR B 1 85 ? -5.137 3.072 5.656 1 98.62 85 TYR B N 1
ATOM 1427 C CA . TYR B 1 85 ? -4.996 4.25 4.809 1 98.62 85 TYR B CA 1
ATOM 1428 C C . TYR B 1 85 ? -6.348 4.91 4.562 1 98.62 85 TYR B C 1
ATOM 1430 O O . TYR B 1 85 ? -6.465 6.137 4.621 1 98.62 85 TYR B O 1
ATOM 1438 N N . SER B 1 86 ? -7.332 4.117 4.312 1 98.75 86 SER B N 1
ATOM 1439 C CA . SER B 1 86 ? -8.68 4.645 4.094 1 98.75 86 SER B CA 1
ATOM 1440 C C . SER B 1 86 ? -9.18 5.41 5.312 1 98.75 86 SER B C 1
ATOM 1442 O O . SER B 1 86 ? -9.711 6.512 5.18 1 98.75 86 SER B O 1
ATOM 1444 N N . MET B 1 87 ? -8.953 4.844 6.41 1 98.69 87 MET B N 1
ATOM 1445 C CA . MET B 1 87 ? -9.359 5.504 7.648 1 98.69 87 MET B CA 1
ATOM 1446 C C . MET B 1 87 ? -8.586 6.805 7.852 1 98.69 87 MET B C 1
ATOM 1448 O O . MET B 1 87 ? -9.156 7.801 8.305 1 98.69 87 MET B O 1
ATOM 1452 N N . ALA B 1 88 ? -7.324 6.773 7.566 1 98.5 88 ALA B N 1
ATOM 1453 C CA . ALA B 1 88 ? -6.5 7.973 7.703 1 98.5 88 ALA B CA 1
ATOM 1454 C C . ALA B 1 88 ? -7.047 9.117 6.855 1 98.5 88 ALA B C 1
ATOM 1456 O O . ALA B 1 88 ? -7.199 10.242 7.34 1 98.5 88 ALA B O 1
ATOM 1457 N N . PHE B 1 89 ? -7.387 8.82 5.641 1 98.44 89 PHE B N 1
ATOM 1458 C CA . PHE B 1 89 ? -7.934 9.836 4.754 1 98.44 89 PHE B CA 1
ATOM 1459 C C . PHE B 1 89 ? -9.281 10.336 5.27 1 98.44 89 PHE B C 1
ATOM 1461 O O . PHE B 1 89 ? -9.539 11.547 5.273 1 98.44 89 PHE B O 1
ATOM 1468 N N . LEU B 1 90 ? -10.062 9.398 5.672 1 97.94 90 LEU B N 1
ATOM 1469 C CA . LEU B 1 90 ? -11.391 9.766 6.16 1 97.94 90 LEU B CA 1
ATOM 1470 C C . LEU B 1 90 ? -11.281 10.695 7.367 1 97.94 90 LEU B C 1
ATOM 1472 O O . LEU B 1 90 ? -11.961 11.727 7.422 1 97.94 90 LEU B O 1
ATOM 1476 N N . VAL B 1 91 ? -10.477 10.336 8.305 1 97.62 91 VAL B N 1
ATOM 1477 C CA . VAL B 1 91 ? -10.312 11.141 9.516 1 97.62 91 VAL B CA 1
ATOM 1478 C C . VAL B 1 91 ? -9.766 12.516 9.156 1 97.62 91 VAL B C 1
ATOM 1480 O O . VAL B 1 91 ? -10.203 13.531 9.703 1 97.62 91 VAL B O 1
ATOM 1483 N N . MET B 1 92 ? -8.852 12.586 8.219 1 96.75 92 MET B N 1
ATOM 1484 C CA . MET B 1 92 ? -8.289 13.867 7.816 1 96.75 92 MET B CA 1
ATOM 1485 C C . MET B 1 92 ? -9.336 14.734 7.133 1 96.75 92 MET B C 1
ATOM 1487 O O . MET B 1 92 ? -9.383 15.953 7.344 1 96.75 92 MET B O 1
ATOM 1491 N N . ILE B 1 93 ? -10.164 14.141 6.348 1 96.38 93 ILE B N 1
ATOM 1492 C CA . ILE B 1 93 ? -11.234 14.852 5.664 1 96.38 93 ILE B CA 1
ATOM 1493 C C . ILE B 1 93 ? -12.188 15.461 6.688 1 96.38 93 ILE B C 1
ATOM 1495 O O . ILE B 1 93 ? -12.555 16.641 6.582 1 96.38 93 ILE B O 1
ATOM 1499 N N . ILE B 1 94 ? -12.539 14.625 7.621 1 95.81 94 ILE B N 1
ATOM 1500 C CA . ILE B 1 94 ? -13.461 15.078 8.664 1 95.81 94 ILE B CA 1
ATOM 1501 C C . ILE B 1 94 ? -12.82 16.219 9.445 1 95.81 94 ILE B C 1
ATOM 1503 O O . ILE B 1 94 ? -13.469 17.234 9.727 1 95.81 94 ILE B O 1
ATOM 1507 N N . LYS B 1 95 ? -11.562 16.094 9.781 1 93.75 95 LYS B N 1
ATOM 1508 C CA . LYS B 1 95 ? -10.836 17.125 10.523 1 93.75 95 LYS B CA 1
ATOM 1509 C C . LYS B 1 95 ? -10.789 18.438 9.75 1 93.75 95 LYS B C 1
ATOM 1511 O O . LYS B 1 95 ? -10.984 19.5 10.32 1 93.75 95 LYS B O 1
ATOM 1516 N N . LYS B 1 96 ? -10.578 18.312 8.5 1 91.44 96 LYS B N 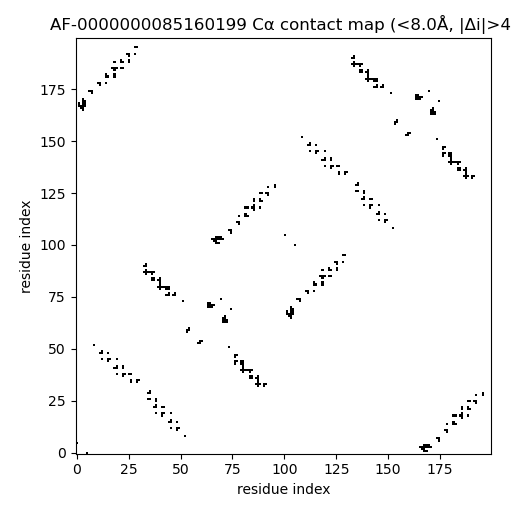1
ATOM 1517 C CA . LYS B 1 96 ? -10.461 19.5 7.656 1 91.44 96 LYS B CA 1
ATOM 1518 C C . LYS B 1 96 ? -11.828 20.125 7.406 1 91.44 96 LYS B C 1
ATOM 1520 O O . LYS B 1 96 ? -11.938 21.344 7.246 1 91.44 96 LYS B O 1
ATOM 1525 N N . SER B 1 97 ? -12.844 19.359 7.387 1 88.88 97 SER B N 1
ATOM 1526 C CA . SER B 1 97 ? -14.195 19.859 7.168 1 88.88 97 SER B CA 1
ATOM 1527 C C . SER B 1 97 ? -14.711 20.594 8.406 1 88.88 97 SER B C 1
ATOM 1529 O O . SER B 1 97 ? -15.539 21.5 8.297 1 88.88 97 SER B O 1
ATOM 1531 N N . ARG B 1 98 ? -14.258 20.266 9.469 1 87 98 ARG B N 1
ATOM 1532 C CA . ARG B 1 98 ? -14.711 20.891 10.711 1 87 98 ARG B CA 1
ATOM 1533 C C . ARG B 1 98 ? -13.977 22.203 10.969 1 87 98 ARG B C 1
ATOM 1535 O O . ARG B 1 98 ? -14.492 23.078 11.68 1 87 98 ARG B O 1
ATOM 1542 N N . HIS B 1 99 ? -12.82 22.359 10.531 1 73.56 99 HIS B N 1
ATOM 1543 C CA . HIS B 1 99 ? -12.07 23.578 10.781 1 73.56 99 HIS B CA 1
ATOM 1544 C C . HIS B 1 99 ? -12.375 24.656 9.742 1 73.56 99 HIS B C 1
ATOM 1546 O O . HIS B 1 99 ? -11.82 25.75 9.789 1 73.56 99 HIS B O 1
ATOM 1552 N N . ARG B 1 100 ? -13.508 24.453 8.945 1 61.78 100 ARG B N 1
ATOM 1553 C CA . ARG B 1 100 ? -14.039 25.531 8.109 1 61.78 100 ARG B CA 1
ATOM 1554 C C . ARG B 1 100 ? -15.32 26.094 8.711 1 61.78 100 ARG B C 1
ATOM 1556 O O . ARG B 1 100 ? -16.141 25.359 9.258 1 61.78 100 ARG B O 1
#

pLDDT: mean 93.95, std 6.4, range [61.78, 98.75]

Sequence (200 aa):
MDSGQLIFIVSRLFLGALASFFAIMLWAKIRDIPWMLMVIGTIAAYAETVYSILNTLGITDGFETKIGSVPVAAIVLPNLPTIFYSMAFLVMIIKKSRHRMDSGQLIFIVSRLFLGALASFFAIMLWAKIRDIPWMLMVIGTIAAYAETVYSILNTLGITDGFETKIGSVPVAAIVLPNLPTIFYSMAFLVMIIKKSRHR

Solvent-accessible surface area (backbone atoms only — not comparable to full-atom values): 10234 Å² total; per-residue (Å²): 135,49,69,27,54,50,52,40,50,52,49,49,54,52,46,37,49,51,28,32,50,35,2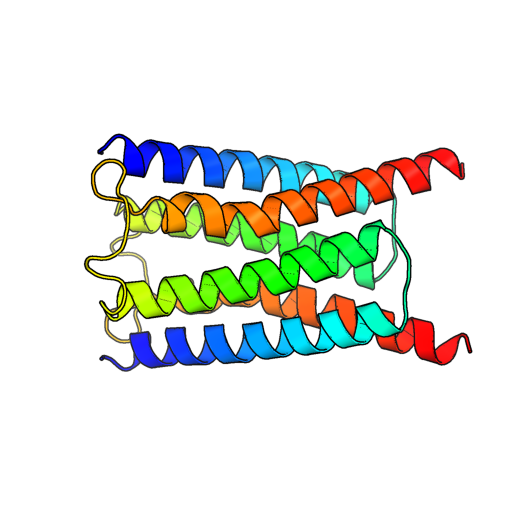8,54,57,35,53,77,74,45,91,46,69,38,60,48,28,41,30,52,15,43,46,39,42,33,51,32,51,54,49,52,51,38,46,74,71,52,68,51,68,87,75,59,63,58,38,73,90,34,43,47,64,70,47,50,38,68,44,49,19,44,51,29,41,30,48,17,34,47,50,46,41,54,55,57,59,65,78,102,136,49,68,28,55,49,53,39,52,52,50,49,54,50,46,35,48,50,26,30,52,35,28,53,56,35,54,78,74,44,91,47,66,37,61,46,29,41,30,52,13,44,46,38,42,34,53,30,50,54,48,52,51,38,46,74,72,53,69,50,67,86,75,59,64,58,39,73,90,34,42,47,63,71,46,48,38,69,44,49,20,45,51,28,40,30,48,17,34,47,51,45,43,54,55,57,58,64,77,103

Foldseek 3Di:
DDPVVVCVLVVLQVVLVVQLVVLVVVVVPDDDQLSVLLNVLSPLCNVLSVVVVCVVVVNCPPPFDDDPPHGPCNVPSNCSSVVSNVVSVVVVVVVVVVVD/DDPVVVCVLVVLQVVLVVQLVVLVVVVVPDDDQLSVLLNVLSPLCNVLSVVVVCVVVVNCPPPFDDDPPHGPCNVPSNCSSVVSNVVSVVVVVVVVVVVD